Protein AF-A0A3P7L7G4-F1 (afdb_monomer)

Solvent-accessible surface area (backbone atoms only — not comparable to full-atom values): 20232 Å² total; per-residue (Å²): 133,83,87,85,76,85,84,81,86,82,53,90,88,42,72,92,62,65,68,48,73,47,73,49,78,41,83,42,67,32,86,54,57,49,70,59,78,64,46,82,43,65,59,71,43,63,76,77,78,77,82,76,53,70,54,66,47,52,54,71,94,76,30,95,85,52,74,94,66,77,97,59,74,64,47,80,45,62,54,91,56,89,44,76,45,45,56,69,39,72,48,62,41,39,43,34,33,47,82,87,49,76,52,53,43,63,87,85,91,86,89,87,83,90,86,70,94,89,66,85,88,70,95,47,81,86,70,57,72,71,84,55,59,67,50,76,58,90,54,82,50,94,84,44,81,50,50,65,46,29,53,56,46,46,58,56,49,50,61,42,42,77,69,49,37,92,83,46,45,62,34,46,38,33,37,33,37,36,33,32,36,24,24,51,76,58,69,49,69,81,74,51,76,71,43,66,56,99,89,40,81,37,51,71,55,35,58,52,51,53,53,49,43,73,74,74,49,70,78,57,44,71,41,56,52,61,82,55,62,45,29,23,44,32,56,73,43,84,57,50,77,44,60,50,82,51,81,85,58,72,45,76,37,77,51,75,51,74,56,42,76,77,32,40,30,35,45,31,26,36,36,36,27,46,85,95,42,75,51,60,46,26,58,72,56,94,52,49,60,75,35,66,65,51,41,35,81,98,40,47,23,30,30,33,62,56,51,80,79,52,58,75,36,63,49,45,34,41,42,37,35,35,42,53,90,80,57,46,75,51,75,47,79,92

Foldseek 3Di:
DDDDDDDDDADPVDPVRDAQKDKDKDKDFAQAWDKCAKDKDDDKDDPPPPPPDIDGQDPVVVDVPDDDDDVDHIDIAGEQDIDTDHHRDIAIWIWIGGNPDIHIYGDDDDDDDDDDPPDDDDPALVPDDLPAQEDEDPLDDPPDPAQQLSCVVLVSLVVNCVRNDDRHYYPLQKKFKKKFFKQWPPPLVVPAQPAADPNDGPVVVSVVVVVVCVVDPAQWDWAQCQVTWIFTQAWMDTQDMGGSSDHQDKDKDKDKDFANVNGFKMWIWMWTHGPPDIDTQFFPDTHHGGDITRTDPPHIIIMRGDYPVCSPDRMKIWIWMADRVVSDIHIDID

Mean predicted aligned error: 7.85 Å

Nearest PDB structures (foldseek):
  3wst-assembly8_H  TM=9.470E-01  e=1.206E-32  Caenorhabditis elegans
  3wst-assembly1_A  TM=9.494E-01  e=1.867E-32  Caenorhabditis elegans
  3wst-assembly16_J  TM=9.406E-01  e=1.585E-32  Caenorhabditis elegans
  3wst-assembly5_F  TM=9.495E-01  e=3.384E-31  Caenorhabditis elegans
  3wst-assembly14_Q  TM=9.472E-01  e=3.033E-31  Caenorhabditis elegans

InterPro domains:
  IPR025799 Protein arginine N-methyltransferase [PTHR11006] (25-91)
  IPR029063 S-adenosyl-L-methionine-dependent methyltransferase superfamily [SSF53335] (7-105)
  IPR055135 Protein arginine N-methyltransferase domain [PF22528] (24-95)

Radius of gyration: 25.2 Å; Cα contacts (8 Å, |Δi|>4): 590; chains: 1; bounding box: 60×56×68 Å

Secondary structure (DSSP, 8-state):
-----------SS-GGG--SSEEEEEEEE-SS-EEE--EEE--EEESSSSSSSEEE---TTT-TT----SSS--EEE--SS-EEE-TT-EEEEEEEE-SS-EEEE-S---------TT----SSGGGS-TT--EEE-----TT-SSGGGGGHHHHHHHHHHHHH-TT-EEES-EEEEEE--EEESSGGGGTS---EETTEE-HHHHHHHHHHHHHHS-SSEEE-GGGS-EEESS--EEEEEEETTSPP--EEEEEEEE--TT--EEEEEEEEEETTEEEESSBSS---TTSPP-BPTTSPEEEEEPPTTTTT-SEEEEEEEEETTTTEEEEEE-

Organism: Strongylus vulgaris (NCBI:txid40348)

Structure (mmCIF, N/CA/C/O backbone):
data_AF-A0A3P7L7G4-F1
#
_entry.id   AF-A0A3P7L7G4-F1
#
loop_
_atom_site.group_PDB
_atom_site.id
_atom_site.type_symbol
_atom_site.label_atom_id
_atom_site.label_alt_id
_atom_site.label_comp_id
_atom_site.label_asym_id
_atom_site.label_entity_id
_atom_site.label_seq_id
_atom_site.pdbx_PDB_ins_code
_atom_site.Cartn_x
_atom_site.Cartn_y
_atom_site.Cartn_z
_atom_site.occupancy
_atom_site.B_iso_or_equiv
_atom_site.auth_seq_id
_atom_site.auth_comp_id
_atom_site.auth_asym_id
_atom_site.auth_atom_id
_atom_site.pdbx_PDB_model_num
ATOM 1 N N . MET A 1 1 ? 28.877 -2.736 -2.955 1.00 44.28 1 MET A N 1
ATOM 2 C CA . MET A 1 1 ? 29.190 -2.400 -4.354 1.00 44.28 1 MET A CA 1
ATOM 3 C C . MET A 1 1 ? 28.571 -3.508 -5.159 1.00 44.28 1 MET A C 1
ATOM 5 O O . MET A 1 1 ? 29.096 -4.618 -5.153 1.00 44.28 1 MET A O 1
ATOM 9 N N . ASN A 1 2 ? 27.370 -3.229 -5.645 1.00 54.53 2 ASN A N 1
ATOM 10 C CA . ASN A 1 2 ? 26.508 -4.218 -6.265 1.00 54.53 2 ASN A CA 1
ATOM 11 C C . ASN A 1 2 ? 27.101 -4.595 -7.623 1.00 54.53 2 ASN A C 1
ATOM 13 O O . ASN A 1 2 ? 27.830 -3.815 -8.246 1.00 54.53 2 ASN A O 1
ATOM 17 N N . LEU A 1 3 ? 26.891 -5.839 -8.014 1.00 60.06 3 LEU A N 1
ATOM 18 C CA . LEU A 1 3 ? 27.301 -6.330 -9.312 1.00 60.06 3 LEU A CA 1
ATOM 19 C C . LEU A 1 3 ? 26.160 -6.019 -10.287 1.00 60.06 3 LEU A C 1
ATOM 21 O O . LEU A 1 3 ? 25.015 -6.342 -9.995 1.00 60.06 3 LEU A O 1
ATOM 25 N N . LEU A 1 4 ? 26.482 -5.317 -11.369 1.00 71.56 4 LEU A N 1
ATOM 26 C CA . LEU A 1 4 ? 25.565 -4.951 -12.443 1.00 71.56 4 LEU A CA 1
ATOM 27 C C . LEU A 1 4 ? 25.961 -5.806 -13.637 1.00 71.56 4 LEU A C 1
ATOM 29 O O . LEU A 1 4 ? 27.109 -5.716 -14.067 1.00 71.56 4 LEU A O 1
ATOM 33 N N . GLU A 1 5 ? 25.051 -6.642 -14.116 1.00 79.12 5 GLU A N 1
ATOM 34 C CA . GLU A 1 5 ? 25.273 -7.516 -15.266 1.00 79.12 5 GLU A CA 1
ATOM 35 C C . GLU A 1 5 ? 24.034 -7.497 -16.148 1.00 79.12 5 GLU A C 1
ATOM 37 O O . GLU A 1 5 ? 22.910 -7.458 -15.649 1.00 79.12 5 GLU A O 1
ATOM 42 N N . ILE A 1 6 ? 24.250 -7.558 -17.459 1.00 81.56 6 ILE A N 1
ATOM 43 C CA . ILE A 1 6 ? 23.163 -7.686 -18.427 1.00 81.56 6 ILE A CA 1
ATOM 44 C C . ILE A 1 6 ? 22.757 -9.157 -18.480 1.00 81.56 6 ILE A C 1
ATOM 46 O O . ILE A 1 6 ? 23.565 -10.026 -18.820 1.00 81.56 6 ILE A O 1
ATOM 50 N N . LEU A 1 7 ? 21.498 -9.427 -18.140 1.00 81.62 7 LEU A N 1
ATOM 51 C CA . LEU A 1 7 ? 20.942 -10.775 -18.146 1.00 81.62 7 LEU A CA 1
ATOM 52 C C . LEU A 1 7 ? 20.461 -11.125 -19.559 1.00 81.62 7 LEU A C 1
ATOM 54 O O . LEU A 1 7 ? 21.139 -11.891 -20.243 1.00 81.62 7 LEU A O 1
ATOM 58 N N . SER A 1 8 ? 19.390 -10.495 -20.039 1.00 83.06 8 SER A N 1
ATOM 59 C CA . SER A 1 8 ? 18.843 -10.676 -21.395 1.00 83.06 8 SER A CA 1
ATOM 60 C C . SER A 1 8 ? 19.049 -9.433 -22.260 1.00 83.06 8 SER A C 1
ATOM 62 O O . SER A 1 8 ? 19.289 -8.342 -21.744 1.00 83.06 8 SER A O 1
ATOM 64 N N . ARG A 1 9 ? 18.921 -9.597 -23.580 1.00 89.38 9 ARG A N 1
ATOM 65 C CA . ARG A 1 9 ? 18.729 -8.502 -24.538 1.00 89.38 9 ARG A CA 1
ATOM 66 C C . ARG A 1 9 ? 17.603 -8.893 -25.482 1.00 89.38 9 ARG A C 1
ATOM 68 O O . ARG A 1 9 ? 17.603 -10.024 -25.952 1.00 89.38 9 ARG A O 1
ATOM 75 N N . PHE A 1 10 ? 16.706 -7.959 -25.761 1.00 91.31 10 PHE A N 1
ATOM 76 C CA . PHE A 1 10 ? 15.610 -8.140 -26.705 1.00 91.31 10 PHE A CA 1
ATOM 77 C C . PHE A 1 10 ? 15.781 -7.140 -27.844 1.00 91.31 10 PHE A C 1
ATOM 79 O O . PHE A 1 10 ? 16.074 -5.971 -27.588 1.00 91.31 10 PHE A O 1
ATOM 86 N N . ASP A 1 11 ? 15.632 -7.607 -29.080 1.00 92.38 11 ASP A N 1
ATOM 87 C CA . ASP A 1 11 ? 15.596 -6.759 -30.269 1.00 92.38 11 ASP A CA 1
ATOM 88 C C . ASP A 1 11 ? 14.157 -6.729 -30.801 1.00 92.38 11 ASP A C 1
ATOM 90 O O . ASP A 1 11 ? 13.626 -7.712 -31.312 1.00 92.38 11 ASP A O 1
ATOM 94 N N . PHE A 1 12 ? 13.494 -5.587 -30.636 1.00 93.56 12 PHE A N 1
ATOM 95 C CA . PHE A 1 12 ? 12.109 -5.417 -31.068 1.00 93.56 12 PHE A CA 1
ATOM 96 C C . PHE A 1 12 ? 11.982 -5.058 -32.558 1.00 93.56 12 PHE A C 1
ATOM 98 O O . PHE A 1 12 ? 10.865 -5.029 -33.073 1.00 93.56 12 PHE A O 1
ATOM 105 N N . GLU A 1 13 ? 13.089 -4.795 -33.263 1.00 93.06 13 GLU A N 1
ATOM 106 C CA . GLU A 1 13 ? 13.084 -4.483 -34.699 1.00 93.06 13 GLU A CA 1
ATOM 107 C C . GLU A 1 13 ? 13.093 -5.750 -35.567 1.00 93.06 13 GLU A C 1
ATOM 109 O O . GLU A 1 13 ? 12.633 -5.730 -36.713 1.00 93.06 13 GLU A O 1
ATOM 114 N N . THR A 1 14 ? 13.564 -6.871 -35.012 1.00 91.75 14 THR A N 1
ATOM 115 C CA . THR A 1 14 ? 13.693 -8.144 -35.726 1.00 91.75 14 THR A CA 1
ATOM 116 C C . THR A 1 14 ? 12.750 -9.195 -35.144 1.00 91.75 14 THR A C 1
ATOM 118 O O . THR A 1 14 ? 13.044 -9.792 -34.112 1.00 91.75 14 THR A O 1
ATOM 121 N N . ALA A 1 15 ? 11.646 -9.494 -35.836 1.00 89.06 15 ALA A N 1
ATOM 122 C CA . ALA A 1 15 ? 10.650 -10.469 -35.367 1.00 89.06 15 ALA A CA 1
ATOM 123 C C . ALA A 1 15 ? 11.249 -11.852 -35.039 1.00 89.06 15 ALA A C 1
ATOM 125 O O . ALA A 1 15 ? 10.903 -12.440 -34.020 1.00 89.06 15 ALA A O 1
ATOM 126 N N . ASP A 1 16 ? 12.199 -12.333 -35.849 1.00 91.12 16 ASP A N 1
ATOM 127 C CA . ASP A 1 16 ? 12.870 -13.628 -35.642 1.00 91.12 16 ASP A CA 1
ATOM 128 C C . ASP A 1 16 ? 13.765 -13.663 -34.388 1.00 91.12 16 ASP A C 1
ATOM 130 O O . ASP A 1 16 ? 14.183 -14.736 -33.958 1.00 91.12 16 ASP A O 1
ATOM 134 N N . SER A 1 17 ? 14.082 -12.503 -33.805 1.00 88.12 17 SER A N 1
ATOM 135 C CA . SER A 1 17 ? 14.861 -12.413 -32.568 1.00 88.12 17 SER A CA 1
ATOM 136 C C . SER A 1 17 ? 13.999 -12.507 -31.303 1.00 88.12 17 SER A C 1
ATOM 138 O O . SER A 1 17 ? 14.535 -12.677 -30.209 1.00 88.12 17 SER A O 1
ATOM 140 N N . ILE A 1 18 ? 12.669 -12.432 -31.441 1.00 91.25 18 ILE A N 1
ATOM 141 C CA . ILE A 1 18 ? 11.727 -12.530 -30.326 1.00 91.25 18 ILE A CA 1
ATOM 142 C C . ILE A 1 18 ? 11.439 -14.009 -30.066 1.00 91.25 18 ILE A C 1
ATOM 144 O O . ILE A 1 18 ? 10.568 -14.623 -30.681 1.00 91.25 18 ILE A O 1
ATOM 148 N N . ILE A 1 19 ? 12.202 -14.583 -29.142 1.00 88.62 19 ILE A N 1
ATOM 149 C CA . ILE A 1 19 ? 12.039 -15.959 -28.678 1.00 88.62 19 ILE A CA 1
ATOM 150 C C . ILE A 1 19 ? 11.276 -15.913 -27.356 1.00 88.62 19 ILE A C 1
ATOM 152 O O . ILE A 1 19 ? 11.689 -15.214 -26.437 1.00 88.62 19 ILE A O 1
ATOM 156 N N . TYR A 1 20 ? 10.161 -16.637 -27.254 1.00 85.00 20 TYR A N 1
ATOM 157 C CA . TYR A 1 20 ? 9.354 -16.641 -26.030 1.00 85.00 20 TYR A CA 1
ATOM 158 C C . TYR A 1 20 ? 9.998 -17.469 -24.921 1.00 85.00 20 TYR A C 1
ATOM 160 O O . TYR A 1 20 ? 10.130 -16.991 -23.801 1.00 85.00 20 TYR A O 1
ATOM 168 N N . ASP A 1 21 ? 10.456 -18.676 -25.247 1.00 85.06 21 ASP A N 1
ATOM 169 C CA . ASP A 1 21 ? 11.088 -19.586 -24.297 1.00 85.06 21 ASP A CA 1
ATOM 170 C C . ASP A 1 21 ? 12.602 -19.599 -24.500 1.00 85.06 21 ASP A C 1
ATOM 172 O O . ASP A 1 21 ? 13.117 -20.221 -25.435 1.00 85.06 21 ASP A O 1
ATOM 176 N N . GLU A 1 22 ? 13.331 -18.940 -23.602 1.00 84.88 22 GLU A N 1
ATOM 177 C CA . GLU A 1 22 ? 14.788 -18.897 -23.656 1.00 84.88 22 GLU A CA 1
ATOM 178 C C . GLU A 1 22 ? 15.413 -19.267 -22.308 1.00 84.88 22 GLU A C 1
ATOM 180 O O . GLU A 1 22 ? 14.897 -19.010 -21.218 1.00 84.88 22 GLU A O 1
ATOM 185 N N . SER A 1 23 ? 16.570 -19.916 -22.373 1.00 82.19 23 SER A N 1
ATOM 186 C CA . SER A 1 23 ? 17.407 -20.196 -21.214 1.00 82.19 23 SER A CA 1
ATOM 187 C C . SER A 1 23 ? 18.856 -20.030 -21.609 1.00 82.19 23 SER A C 1
ATOM 189 O O . SER A 1 23 ? 19.326 -20.663 -22.554 1.00 82.19 23 SER A O 1
ATOM 191 N N . PHE A 1 24 ? 19.586 -19.228 -20.849 1.00 85.81 24 PHE A N 1
ATOM 192 C CA . PHE A 1 24 ? 20.993 -18.986 -21.111 1.00 85.81 24 PHE A CA 1
ATOM 193 C C . PHE A 1 24 ? 21.782 -18.857 -19.812 1.00 85.81 24 PHE A C 1
ATOM 195 O O . PHE A 1 24 ? 21.296 -18.418 -18.766 1.00 85.81 24 PHE A O 1
ATOM 202 N N . ASP A 1 25 ? 23.052 -19.221 -19.910 1.00 85.69 25 ASP A N 1
ATOM 203 C CA . ASP A 1 25 ? 23.980 -19.182 -18.796 1.00 85.69 25 ASP A CA 1
ATOM 204 C C . ASP A 1 25 ? 24.739 -17.852 -18.791 1.00 85.69 25 ASP A C 1
ATOM 206 O O . ASP A 1 25 ? 25.252 -17.378 -19.814 1.00 85.69 25 ASP A O 1
ATOM 210 N N . ARG A 1 26 ? 24.834 -17.233 -17.613 1.00 89.06 26 ARG A N 1
ATOM 211 C CA . ARG A 1 26 ? 25.654 -16.043 -17.375 1.00 89.06 26 ARG A CA 1
ATOM 212 C C . ARG A 1 26 ? 26.739 -16.365 -16.362 1.00 89.06 26 ARG A C 1
ATOM 214 O O . ARG A 1 26 ? 26.466 -16.683 -15.209 1.00 89.06 26 ARG A O 1
ATOM 221 N N . SER A 1 27 ? 27.993 -16.275 -16.802 1.00 89.56 27 SER A N 1
ATOM 222 C CA . SER A 1 27 ? 29.155 -16.424 -15.926 1.00 89.56 27 SER A CA 1
ATOM 223 C C . SER A 1 27 ? 29.401 -15.120 -15.172 1.00 89.56 27 SER A C 1
ATOM 225 O O . SER A 1 27 ? 29.935 -14.165 -15.732 1.00 89.56 27 SER A O 1
ATOM 227 N N . ILE A 1 28 ? 29.099 -15.114 -13.881 1.00 89.88 28 ILE A N 1
ATOM 228 C CA . ILE A 1 28 ? 29.231 -13.952 -13.006 1.00 89.88 28 ILE A CA 1
ATOM 229 C C . ILE A 1 28 ? 30.499 -14.071 -12.159 1.00 89.88 28 ILE A C 1
ATOM 231 O O . ILE A 1 28 ? 30.772 -15.132 -11.607 1.00 89.88 28 ILE A O 1
ATOM 235 N N . THR A 1 29 ? 31.260 -12.977 -12.016 1.00 91.50 29 THR A N 1
ATOM 236 C CA . THR A 1 29 ? 32.435 -12.913 -11.122 1.00 91.50 29 THR A CA 1
ATOM 237 C C . THR A 1 29 ? 32.114 -12.125 -9.855 1.00 91.50 29 THR A C 1
ATOM 239 O O . THR A 1 29 ? 31.928 -10.911 -9.892 1.00 91.50 29 THR A O 1
ATOM 242 N N . CYS A 1 30 ? 32.093 -12.790 -8.705 1.00 90.62 30 CYS A N 1
ATOM 243 C CA . CYS A 1 30 ? 31.708 -12.185 -7.434 1.00 90.62 30 CYS A CA 1
ATOM 244 C C . CYS A 1 30 ? 32.689 -11.095 -6.982 1.00 90.62 30 CYS A C 1
ATOM 246 O O . CYS A 1 30 ? 33.878 -11.337 -6.797 1.00 90.62 30 CYS A O 1
ATOM 248 N N . LYS A 1 31 ? 32.193 -9.882 -6.712 1.00 90.81 31 LYS A N 1
ATOM 249 C CA . LYS A 1 31 ? 33.029 -8.765 -6.219 1.00 90.81 31 LYS A CA 1
ATOM 250 C C . LYS A 1 31 ? 33.331 -8.841 -4.719 1.00 90.81 31 LYS A C 1
ATOM 252 O O . LYS A 1 31 ? 34.264 -8.189 -4.244 1.00 90.81 31 LYS A O 1
ATOM 257 N N . LYS A 1 32 ? 32.539 -9.603 -3.960 1.00 91.56 32 LYS A N 1
ATOM 258 C CA . LYS A 1 32 ? 32.653 -9.773 -2.506 1.00 91.56 32 LYS A CA 1
ATOM 259 C C . LYS A 1 32 ? 32.215 -11.181 -2.107 1.00 91.56 32 LYS A C 1
ATOM 261 O O . LYS A 1 3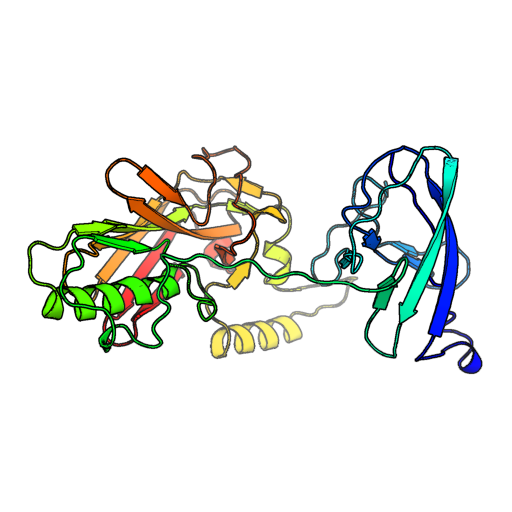2 ? 31.304 -11.716 -2.731 1.00 91.56 32 LYS A O 1
ATOM 266 N N . SER A 1 33 ? 32.846 -11.734 -1.070 1.00 94.06 33 SER A N 1
ATOM 267 C CA . SER A 1 33 ? 32.363 -12.958 -0.430 1.00 94.06 33 SER A CA 1
ATOM 268 C C . SER A 1 33 ? 31.079 -12.671 0.344 1.00 94.06 33 SER A C 1
ATOM 270 O O . SER A 1 33 ? 30.954 -11.599 0.941 1.00 94.06 33 SER A O 1
ATOM 272 N N . GLY A 1 34 ? 30.154 -13.621 0.370 1.00 92.62 34 GLY A N 1
ATOM 273 C CA . GLY A 1 34 ? 28.910 -13.501 1.115 1.00 92.62 34 GLY A CA 1
ATOM 274 C C . GLY A 1 34 ? 27.850 -14.487 0.649 1.00 92.62 34 GLY A C 1
ATOM 275 O O . GLY A 1 34 ? 28.127 -15.415 -0.109 1.00 92.62 34 GLY A O 1
ATOM 276 N N . LYS A 1 35 ? 26.625 -14.259 1.109 1.00 90.81 35 LYS A N 1
ATOM 277 C CA . LYS A 1 35 ? 25.446 -15.005 0.686 1.00 90.81 35 LYS A CA 1
ATOM 278 C C . LYS A 1 35 ? 24.714 -14.227 -0.403 1.00 90.81 35 LYS A C 1
ATOM 280 O O . LYS A 1 35 ? 24.564 -13.011 -0.306 1.00 90.81 35 LYS A O 1
ATOM 285 N N . LEU A 1 36 ? 24.268 -14.928 -1.437 1.00 88.69 36 LEU A N 1
ATOM 286 C CA . LEU A 1 36 ? 23.376 -14.374 -2.446 1.00 88.69 36 LEU A CA 1
ATOM 287 C C . LEU A 1 36 ? 21.945 -14.488 -1.911 1.00 88.69 36 LEU A C 1
ATOM 289 O O . LEU A 1 36 ? 21.338 -15.556 -1.958 1.00 88.69 36 LEU A O 1
ATOM 293 N N . ASP A 1 37 ? 21.453 -13.399 -1.321 1.00 89.94 37 ASP A N 1
ATOM 294 C CA . ASP A 1 37 ? 20.120 -13.355 -0.707 1.00 89.94 37 ASP A CA 1
ATOM 295 C C . ASP A 1 37 ? 19.010 -13.064 -1.721 1.00 89.94 37 ASP A C 1
ATOM 297 O O . ASP A 1 37 ? 17.916 -13.607 -1.593 1.00 89.94 37 ASP A O 1
ATOM 301 N N . ALA A 1 38 ? 19.289 -12.233 -2.727 1.00 92.25 38 ALA A N 1
ATOM 302 C CA . ALA A 1 38 ? 18.336 -11.852 -3.761 1.00 92.25 38 ALA A CA 1
ATOM 303 C C . ALA A 1 38 ? 19.044 -11.386 -5.042 1.00 92.25 38 ALA A C 1
ATOM 305 O O . ALA A 1 38 ? 20.215 -10.996 -5.015 1.00 92.25 38 ALA A O 1
ATOM 306 N N . ILE A 1 39 ? 18.304 -11.389 -6.150 1.00 91.00 39 ILE A N 1
ATOM 307 C CA . ILE A 1 39 ? 18.680 -10.807 -7.440 1.00 91.00 39 ILE A CA 1
ATOM 308 C C . ILE A 1 39 ? 17.779 -9.594 -7.665 1.00 91.00 39 ILE A C 1
ATOM 310 O O . ILE A 1 39 ? 16.562 -9.732 -7.760 1.00 91.00 39 ILE A O 1
ATOM 314 N N . LEU A 1 40 ? 18.380 -8.407 -7.731 1.00 94.50 40 LEU A N 1
ATOM 315 C CA . LEU A 1 40 ? 17.677 -7.184 -8.115 1.00 94.50 40 LEU A CA 1
ATOM 316 C C . LEU A 1 40 ? 17.659 -7.097 -9.641 1.00 94.50 40 LEU A C 1
ATOM 318 O O . LEU A 1 40 ? 18.709 -7.244 -10.265 1.00 94.50 40 LEU A O 1
ATOM 322 N N . MET A 1 41 ? 16.487 -6.860 -10.221 1.00 94.00 41 MET A N 1
ATOM 323 C CA . MET A 1 41 ? 16.273 -6.826 -11.665 1.00 94.00 41 MET A CA 1
ATOM 324 C C . MET A 1 41 ? 15.534 -5.550 -12.064 1.00 94.00 41 MET A C 1
ATOM 326 O O . MET A 1 41 ? 14.631 -5.090 -11.366 1.00 94.00 41 MET A O 1
ATOM 330 N N . TRP A 1 42 ? 15.941 -4.977 -13.188 1.00 96.06 42 TRP A N 1
ATOM 331 C CA . TRP A 1 42 ? 15.236 -3.924 -13.908 1.00 96.06 42 TRP A CA 1
ATOM 332 C C . TRP A 1 42 ? 15.639 -3.995 -15.384 1.00 96.06 42 TRP A C 1
ATOM 334 O O . TRP A 1 42 ? 16.515 -4.782 -15.752 1.00 96.06 42 TRP A O 1
ATOM 344 N N . TRP A 1 43 ? 15.014 -3.169 -16.215 1.00 95.62 43 TRP A N 1
ATOM 345 C CA . TRP A 1 43 ? 15.288 -3.074 -17.645 1.00 95.62 43 TRP A CA 1
ATOM 346 C C . TRP A 1 43 ? 15.574 -1.628 -18.053 1.00 95.62 43 TRP A C 1
ATOM 348 O O . TRP A 1 43 ? 15.187 -0.680 -17.367 1.00 95.62 43 TRP A O 1
ATOM 358 N N . ASP A 1 44 ? 16.244 -1.475 -19.185 1.00 94.88 44 ASP A N 1
ATOM 359 C CA . ASP A 1 44 ? 16.325 -0.236 -19.940 1.00 94.88 44 ASP A CA 1
ATOM 360 C C . ASP A 1 44 ? 15.817 -0.480 -21.372 1.00 94.88 44 ASP A C 1
ATOM 362 O O . ASP A 1 44 ? 15.772 -1.612 -21.855 1.00 94.88 44 ASP A O 1
ATOM 366 N N . LEU A 1 45 ? 15.324 0.576 -22.015 1.00 95.31 45 LEU A N 1
ATOM 367 C CA . LEU A 1 45 ? 14.764 0.543 -23.362 1.00 95.31 45 LEU A CA 1
ATOM 368 C C . LEU A 1 45 ? 15.359 1.682 -24.181 1.00 95.31 45 LEU A C 1
ATOM 370 O O . LEU A 1 45 ? 15.133 2.852 -23.861 1.00 95.31 45 LEU A O 1
ATOM 374 N N . ASP A 1 46 ? 16.087 1.327 -25.238 1.00 95.44 46 ASP A N 1
ATOM 375 C CA . ASP A 1 46 ? 16.520 2.263 -26.272 1.00 95.44 46 ASP A CA 1
ATOM 376 C C . ASP A 1 46 ? 15.326 2.584 -27.169 1.00 95.44 46 ASP A C 1
ATOM 378 O O . ASP A 1 46 ? 14.769 1.704 -27.824 1.00 95.44 46 ASP A O 1
ATOM 382 N N . MET A 1 47 ? 14.901 3.842 -27.159 1.00 95.62 47 MET A N 1
ATOM 383 C CA . MET A 1 47 ? 13.658 4.261 -27.800 1.00 95.62 47 MET A CA 1
ATOM 384 C C . MET A 1 47 ? 13.760 4.314 -29.326 1.00 95.62 47 MET A C 1
ATOM 386 O O . MET A 1 47 ? 12.729 4.268 -29.994 1.00 95.62 47 MET A O 1
ATOM 390 N N . ASP A 1 48 ? 14.970 4.468 -29.873 1.00 94.75 48 ASP A N 1
ATOM 391 C CA . ASP A 1 48 ? 15.191 4.657 -31.312 1.00 94.75 48 ASP A CA 1
ATOM 392 C C . ASP A 1 48 ? 16.374 3.857 -31.885 1.00 94.75 48 ASP A C 1
ATOM 394 O O . ASP A 1 48 ? 16.744 4.055 -33.043 1.00 94.75 48 ASP A O 1
ATOM 398 N N . GLY A 1 49 ? 16.991 2.984 -31.082 1.00 91.81 49 GLY A N 1
ATOM 399 C CA . GLY A 1 49 ? 18.120 2.145 -31.492 1.00 91.81 49 GLY A CA 1
ATOM 400 C C . GLY A 1 49 ? 19.430 2.913 -31.710 1.00 91.81 49 GLY A C 1
ATOM 401 O O . GLY A 1 49 ? 20.416 2.343 -32.187 1.00 91.81 49 GLY A O 1
ATOM 402 N N . THR A 1 50 ? 19.480 4.213 -31.393 1.00 94.31 50 THR A N 1
ATOM 403 C CA . THR A 1 50 ? 20.685 5.038 -31.586 1.00 94.31 50 THR A CA 1
ATOM 404 C C . THR A 1 50 ? 21.609 5.050 -30.371 1.00 94.31 50 THR A C 1
ATOM 406 O O . THR A 1 50 ? 22.693 5.645 -30.423 1.00 94.31 50 THR A O 1
ATOM 409 N N . GLY A 1 51 ? 21.189 4.437 -29.264 1.00 91.44 51 GLY A N 1
ATOM 410 C CA . GLY A 1 51 ? 21.885 4.439 -27.987 1.00 91.44 51 GLY A CA 1
ATOM 411 C C . GLY A 1 51 ? 21.836 5.780 -27.258 1.00 91.44 51 GLY A C 1
ATOM 412 O O . GLY A 1 51 ? 22.617 5.981 -26.324 1.00 91.44 51 GLY A O 1
ATOM 413 N N . LYS A 1 52 ? 20.965 6.715 -27.663 1.00 92.69 52 LYS A N 1
ATOM 414 C CA . LYS A 1 52 ? 20.914 8.080 -27.104 1.00 92.69 52 LYS A CA 1
ATOM 415 C C . LYS A 1 52 ? 19.721 8.340 -26.199 1.00 92.69 52 LYS A C 1
ATOM 417 O O . LYS A 1 52 ? 19.872 9.083 -25.229 1.00 92.69 52 LYS A O 1
ATOM 422 N N . PHE A 1 53 ? 18.558 7.777 -26.510 1.00 93.38 53 PHE A N 1
ATOM 423 C CA . PHE A 1 53 ? 17.313 8.075 -25.810 1.00 93.38 53 PHE A CA 1
ATOM 424 C C . PHE A 1 53 ? 16.814 6.825 -25.107 1.00 93.38 53 PHE A C 1
ATOM 426 O O . PHE A 1 53 ? 16.355 5.888 -25.748 1.00 93.38 53 PHE A O 1
ATOM 433 N N . TRP A 1 54 ? 16.901 6.832 -23.781 1.00 94.19 54 TRP A N 1
ATOM 434 C CA . TRP A 1 54 ? 16.613 5.660 -22.970 1.00 94.19 54 TRP A CA 1
ATOM 435 C C . TRP A 1 54 ? 15.476 5.926 -21.997 1.00 94.19 54 TRP A C 1
ATOM 437 O O . TRP A 1 54 ? 15.425 6.976 -21.350 1.00 94.19 54 TRP A O 1
ATOM 447 N N . ILE A 1 55 ? 14.608 4.935 -21.833 1.00 95.12 55 ILE A N 1
ATOM 448 C CA . ILE A 1 55 ? 13.890 4.747 -20.575 1.00 95.12 55 ILE A CA 1
ATOM 449 C C . ILE A 1 55 ? 14.721 3.774 -19.750 1.00 95.12 55 ILE A C 1
ATOM 451 O O . ILE A 1 55 ? 14.971 2.664 -20.194 1.00 95.12 55 ILE A O 1
ATOM 455 N N . ASP A 1 56 ? 15.143 4.180 -18.558 1.00 95.31 56 ASP A N 1
ATOM 456 C CA . ASP A 1 56 ? 15.948 3.343 -17.670 1.00 95.31 56 ASP A CA 1
ATOM 457 C C . ASP A 1 56 ? 15.228 3.177 -16.328 1.00 95.31 56 ASP A C 1
ATOM 459 O O . ASP A 1 56 ? 14.935 4.159 -15.638 1.00 95.31 56 ASP A O 1
ATOM 463 N N . MET A 1 57 ? 14.928 1.924 -15.975 1.00 96.25 57 MET A N 1
ATOM 464 C CA . MET A 1 57 ? 14.264 1.553 -14.727 1.00 96.25 57 MET A CA 1
ATOM 465 C C . MET A 1 57 ? 15.242 1.268 -13.587 1.00 96.25 57 MET A C 1
ATOM 467 O O . MET A 1 57 ? 14.832 0.744 -12.550 1.00 96.25 57 MET A O 1
ATOM 471 N N . ALA A 1 58 ? 16.522 1.599 -13.733 1.00 94.62 58 ALA A N 1
ATOM 472 C CA . ALA A 1 58 ? 17.500 1.486 -12.667 1.00 94.62 58 ALA A CA 1
ATOM 473 C C . ALA A 1 58 ? 17.058 2.258 -11.410 1.00 94.62 58 ALA A C 1
ATOM 475 O O . ALA A 1 58 ? 16.522 3.370 -11.493 1.00 94.62 58 ALA A O 1
ATOM 476 N N . PRO A 1 59 ? 17.304 1.703 -10.210 1.00 94.19 59 PRO A N 1
ATOM 477 C CA . PRO A 1 59 ? 16.965 2.386 -8.971 1.00 94.19 59 PRO A CA 1
ATOM 478 C C . PRO A 1 59 ? 17.780 3.677 -8.817 1.00 94.19 59 PRO A C 1
ATOM 480 O O . PRO A 1 59 ? 18.893 3.797 -9.329 1.00 94.19 59 PRO A O 1
ATOM 483 N N . LYS A 1 60 ? 17.269 4.624 -8.021 1.00 93.00 60 LYS A N 1
ATOM 484 C CA . LYS A 1 60 ? 17.860 5.962 -7.814 1.00 93.00 60 LYS A CA 1
ATOM 485 C C . LYS A 1 60 ? 19.362 5.970 -7.480 1.00 93.00 60 LYS A C 1
ATOM 487 O O . LYS A 1 60 ? 20.062 6.911 -7.824 1.00 93.00 60 LYS A O 1
ATOM 492 N N . TRP A 1 61 ? 19.876 4.944 -6.799 1.00 92.50 61 TRP A N 1
ATOM 493 C CA . TRP A 1 61 ? 21.302 4.840 -6.449 1.00 92.50 61 TRP A CA 1
ATOM 494 C C . TRP A 1 61 ? 22.197 4.333 -7.594 1.00 92.50 61 TRP A C 1
ATOM 496 O O . TRP A 1 61 ? 23.420 4.408 -7.481 1.00 92.50 61 TRP A O 1
ATOM 506 N N . ALA A 1 62 ? 21.610 3.785 -8.660 1.00 91.12 62 ALA A N 1
ATOM 507 C CA . ALA A 1 62 ? 22.303 3.240 -9.825 1.00 91.12 62 ALA A CA 1
ATOM 508 C C . ALA A 1 62 ? 22.230 4.160 -11.056 1.00 91.12 62 ALA A C 1
ATOM 510 O O . ALA A 1 62 ? 23.052 4.001 -11.955 1.00 91.12 62 ALA A O 1
ATOM 511 N N . ASN A 1 63 ? 21.300 5.123 -11.089 1.00 90.12 63 ASN A N 1
ATOM 512 C CA . ASN A 1 63 ? 21.113 6.038 -12.214 1.00 90.12 63 ASN A CA 1
ATOM 513 C C . ASN A 1 63 ? 20.939 7.498 -11.755 1.00 90.12 63 ASN A C 1
ATOM 515 O O . ASN A 1 63 ? 20.038 7.831 -10.988 1.00 90.12 63 ASN A O 1
ATOM 519 N N . ASN A 1 64 ? 21.797 8.384 -12.272 1.00 85.69 64 ASN A N 1
ATOM 520 C CA . ASN A 1 64 ? 21.777 9.821 -11.977 1.00 85.69 64 ASN A CA 1
ATOM 521 C C . ASN A 1 64 ? 20.629 10.577 -12.675 1.00 85.69 64 ASN A C 1
ATOM 523 O O . ASN A 1 64 ? 20.271 11.663 -12.231 1.00 85.69 64 ASN A O 1
ATOM 527 N N . ALA A 1 65 ? 20.061 10.020 -13.747 1.00 89.12 65 ALA A N 1
ATOM 528 C CA . ALA A 1 65 ? 18.908 10.541 -14.484 1.00 89.12 65 ALA A CA 1
ATOM 529 C C . ALA A 1 65 ? 17.595 9.844 -14.067 1.00 89.12 65 ALA A C 1
ATOM 531 O O . ALA A 1 65 ? 16.685 9.666 -14.870 1.00 89.12 65 ALA A O 1
ATOM 532 N N . TYR A 1 66 ? 17.511 9.399 -12.811 1.00 91.56 66 TYR A N 1
ATOM 533 C CA . TYR A 1 66 ? 16.349 8.694 -12.278 1.00 91.56 66 TYR A CA 1
ATOM 534 C C . TYR A 1 66 ? 15.074 9.552 -12.308 1.00 91.56 66 TYR A C 1
ATOM 536 O O . TYR A 1 66 ? 15.070 10.707 -11.875 1.00 91.56 66 TYR A O 1
ATOM 544 N N . HIS A 1 67 ? 13.966 8.928 -12.711 1.00 92.19 67 HIS A N 1
ATOM 545 C CA . HIS A 1 67 ? 12.626 9.504 -12.658 1.00 92.19 67 HIS A CA 1
ATOM 546 C C . HIS A 1 67 ? 11.667 8.543 -11.955 1.00 92.19 67 HIS A C 1
ATOM 548 O O . HIS A 1 67 ? 11.506 7.401 -12.388 1.00 92.19 67 HIS A O 1
ATOM 554 N N . TRP A 1 68 ? 11.002 9.018 -10.900 1.00 94.69 68 TRP A N 1
ATOM 555 C CA . TRP A 1 68 ? 10.008 8.225 -10.181 1.00 94.69 68 TRP A CA 1
ATOM 556 C C . TRP A 1 68 ? 8.799 7.901 -11.066 1.00 94.69 68 TRP A C 1
ATOM 558 O O . TRP A 1 68 ? 8.341 8.742 -11.841 1.00 94.69 68 TRP A O 1
ATOM 568 N N . ARG A 1 69 ? 8.286 6.677 -10.928 1.00 93.56 69 ARG A N 1
ATOM 569 C CA . ARG A 1 69 ? 7.041 6.172 -11.519 1.00 93.56 69 ARG A CA 1
ATOM 570 C C . ARG A 1 69 ? 6.616 4.903 -10.772 1.00 93.56 69 ARG A C 1
ATOM 572 O O . ARG A 1 69 ? 7.466 4.256 -10.170 1.00 93.56 69 ARG A O 1
ATOM 579 N N . ASP A 1 70 ? 5.328 4.572 -10.831 1.00 93.69 70 ASP A N 1
ATOM 580 C CA . ASP A 1 70 ? 4.741 3.433 -10.099 1.00 93.69 70 ASP A CA 1
ATOM 581 C C . ASP A 1 70 ? 4.250 2.309 -11.028 1.00 93.69 70 ASP A C 1
ATOM 583 O O . ASP A 1 70 ? 4.370 1.132 -10.712 1.00 93.69 70 ASP A O 1
ATOM 587 N N . HIS A 1 71 ? 3.785 2.648 -12.238 1.00 94.44 71 HIS A N 1
ATOM 588 C CA . HIS A 1 71 ? 3.342 1.649 -13.225 1.00 94.44 71 HIS A CA 1
ATOM 589 C C . HIS A 1 71 ? 4.481 0.741 -13.724 1.00 94.44 71 HIS A C 1
ATOM 591 O O . HIS A 1 71 ? 4.224 -0.343 -14.244 1.00 94.44 71 HIS A O 1
ATOM 597 N N . TRP A 1 72 ? 5.734 1.177 -13.559 1.00 95.69 72 TRP A N 1
ATOM 598 C CA . TRP A 1 72 ? 6.926 0.354 -13.721 1.00 95.69 72 TRP A CA 1
ATOM 599 C C . TRP A 1 72 ? 7.813 0.505 -12.493 1.00 95.69 72 TRP A C 1
ATOM 601 O O . TRP A 1 72 ? 8.113 1.620 -12.069 1.00 95.69 72 TRP A O 1
ATOM 611 N N . MET A 1 73 ? 8.282 -0.620 -11.966 1.00 95.12 73 MET A N 1
ATOM 612 C CA . MET A 1 73 ? 9.168 -0.687 -10.807 1.00 95.12 73 MET A CA 1
ATOM 613 C C . MET A 1 73 ? 10.273 -1.715 -11.052 1.00 95.12 73 MET A C 1
ATOM 615 O O . MET A 1 73 ? 10.278 -2.427 -12.058 1.00 95.12 73 MET A O 1
ATOM 619 N N . GLN A 1 74 ? 11.226 -1.781 -10.127 1.00 95.94 74 GLN A N 1
ATOM 620 C CA . GLN A 1 74 ? 12.230 -2.839 -10.104 1.00 95.94 74 GLN A CA 1
ATOM 621 C C . GLN A 1 74 ? 11.618 -4.129 -9.542 1.00 95.94 74 GLN A C 1
ATOM 623 O O . GLN A 1 74 ? 10.623 -4.099 -8.820 1.00 95.94 74 GLN A O 1
ATOM 628 N N . ALA A 1 75 ? 12.244 -5.263 -9.837 1.00 94.44 75 ALA A N 1
ATOM 629 C CA . ALA A 1 75 ? 11.834 -6.570 -9.347 1.00 94.44 75 ALA A CA 1
ATOM 630 C C . ALA A 1 75 ? 12.918 -7.199 -8.466 1.00 94.44 75 ALA A C 1
ATOM 632 O O . ALA A 1 75 ? 14.117 -6.943 -8.620 1.00 94.44 75 ALA A O 1
ATOM 633 N N . VAL A 1 76 ? 12.485 -8.063 -7.550 1.00 94.56 76 VAL A N 1
ATOM 634 C CA . VAL A 1 76 ? 13.366 -8.870 -6.705 1.00 94.56 76 VAL A CA 1
ATOM 635 C C . VAL A 1 76 ? 13.059 -10.337 -6.957 1.00 94.56 76 VAL A C 1
ATOM 637 O O . VAL A 1 76 ? 11.931 -10.781 -6.760 1.00 94.56 76 VAL A O 1
ATOM 640 N N . TYR A 1 77 ? 14.075 -11.092 -7.363 1.00 91.88 77 TYR A N 1
ATOM 641 C CA . TYR A 1 77 ? 13.999 -12.539 -7.519 1.00 91.88 77 TYR A CA 1
ATOM 642 C C . TYR A 1 77 ? 14.815 -13.236 -6.442 1.00 91.88 77 TYR A C 1
ATOM 644 O O . TYR A 1 77 ? 15.831 -12.725 -5.963 1.00 91.88 77 TYR A O 1
ATOM 652 N N . TYR A 1 78 ? 14.391 -14.445 -6.099 1.00 88.06 78 TYR A N 1
ATOM 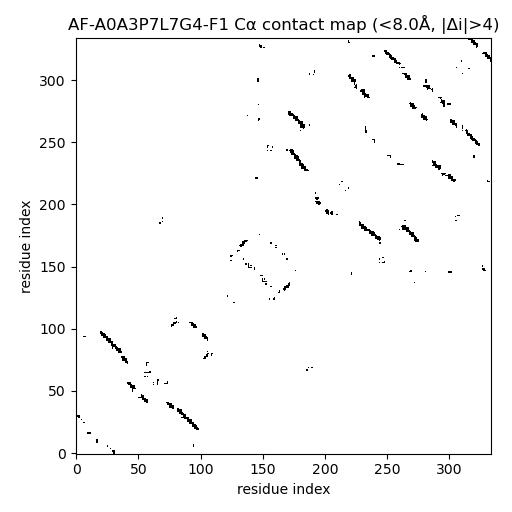653 C CA . TYR A 1 78 ? 15.085 -15.306 -5.157 1.00 88.06 78 TYR A CA 1
ATOM 654 C C . TYR A 1 78 ? 15.586 -16.545 -5.880 1.00 88.06 78 TYR A C 1
ATOM 656 O O . TYR A 1 78 ? 14.907 -17.085 -6.752 1.00 88.06 78 TYR A O 1
ATOM 664 N N . LEU A 1 79 ? 16.777 -17.001 -5.499 1.00 85.94 79 LEU A N 1
ATOM 665 C CA . LEU A 1 79 ? 17.247 -18.304 -5.936 1.00 85.94 79 LEU A CA 1
ATOM 666 C C . LEU A 1 79 ? 16.493 -19.400 -5.172 1.00 85.94 79 LEU A C 1
ATOM 668 O O . LEU A 1 79 ? 16.232 -19.228 -3.978 1.00 85.94 79 LEU A O 1
ATOM 672 N N . PRO A 1 80 ? 16.227 -20.554 -5.807 1.00 79.25 80 PRO A N 1
ATOM 673 C CA . PRO A 1 80 ? 15.607 -21.697 -5.138 1.00 79.25 80 PRO A CA 1
ATOM 674 C C . PRO A 1 80 ? 16.367 -22.164 -3.882 1.00 79.25 80 PRO A C 1
ATOM 676 O O . PRO A 1 80 ? 15.767 -22.717 -2.958 1.00 79.25 80 PRO A O 1
ATOM 679 N N . HIS A 1 81 ? 17.683 -21.908 -3.808 1.00 79.00 81 HIS A N 1
ATOM 680 C CA . HIS A 1 81 ? 18.544 -22.324 -2.698 1.00 79.00 81 HIS A CA 1
ATOM 681 C C . HIS A 1 81 ? 19.491 -21.221 -2.236 1.00 79.00 81 HIS A C 1
ATOM 683 O O . HIS A 1 81 ? 19.811 -20.272 -2.952 1.00 79.00 81 HIS A O 1
ATOM 689 N N . ARG A 1 82 ? 19.997 -21.386 -1.009 1.00 82.94 82 ARG A N 1
ATOM 690 C CA . ARG A 1 82 ? 21.027 -20.510 -0.449 1.00 82.94 82 ARG A CA 1
ATOM 691 C C . ARG A 1 82 ? 22.343 -20.748 -1.176 1.00 82.94 82 ARG A C 1
ATOM 693 O O . ARG A 1 82 ? 22.924 -21.823 -1.056 1.00 82.94 82 ARG A O 1
ATOM 700 N N . VAL A 1 83 ? 22.843 -19.719 -1.845 1.00 86.31 83 VAL A N 1
ATOM 701 C CA . VAL A 1 83 ? 24.149 -19.754 -2.503 1.00 86.31 83 VAL A CA 1
ATOM 702 C C . VAL A 1 83 ? 25.122 -18.890 -1.718 1.00 86.31 83 VAL A C 1
ATOM 704 O O . VAL A 1 83 ? 24.860 -17.713 -1.473 1.00 86.31 83 VAL A O 1
ATOM 707 N N . ASN A 1 84 ? 26.250 -19.475 -1.324 1.00 90.38 84 ASN A N 1
ATOM 708 C CA . ASN A 1 84 ? 27.388 -18.728 -0.804 1.00 90.38 84 ASN A CA 1
ATOM 709 C C . ASN A 1 84 ? 28.411 -18.561 -1.920 1.00 90.38 84 ASN A C 1
ATOM 711 O O . ASN A 1 84 ? 28.667 -19.494 -2.680 1.00 90.38 84 ASN A O 1
ATOM 715 N N . VAL A 1 85 ? 28.992 -17.374 -1.993 1.00 90.75 85 VAL A N 1
ATOM 716 C CA . VAL A 1 85 ? 30.006 -17.021 -2.976 1.00 90.75 85 VAL A CA 1
ATOM 717 C C . VAL A 1 85 ? 31.229 -16.441 -2.288 1.00 90.75 85 VAL A C 1
ATOM 719 O O . VAL A 1 85 ? 31.124 -15.757 -1.269 1.00 90.75 85 VAL A O 1
ATOM 722 N N . GLU A 1 86 ? 32.397 -16.679 -2.862 1.00 93.44 86 GLU A N 1
ATOM 723 C CA . GLU A 1 86 ? 33.656 -16.076 -2.446 1.00 93.44 86 GLU A CA 1
ATOM 724 C C . GLU A 1 86 ? 34.051 -14.931 -3.379 1.00 93.44 86 GLU A C 1
ATOM 726 O O . GLU A 1 86 ? 33.712 -14.893 -4.562 1.00 93.44 86 GLU A O 1
ATOM 731 N N . LYS A 1 87 ? 34.797 -13.956 -2.859 1.00 93.25 87 LYS A N 1
ATOM 732 C CA . LYS A 1 87 ? 35.354 -12.873 -3.665 1.00 93.25 87 LYS A CA 1
ATOM 733 C C . LYS A 1 87 ? 36.195 -13.459 -4.804 1.00 93.25 87 LYS A C 1
ATOM 735 O O . LYS A 1 87 ? 37.082 -14.271 -4.575 1.00 93.25 87 LYS A O 1
ATOM 740 N N . ASN A 1 88 ? 35.955 -12.964 -6.013 1.00 92.94 88 ASN A N 1
ATOM 741 C CA . ASN A 1 88 ? 36.533 -13.403 -7.282 1.00 92.94 88 ASN A CA 1
ATOM 742 C C . ASN A 1 88 ? 36.120 -14.815 -7.733 1.00 92.94 88 ASN A C 1
ATOM 744 O O . ASN A 1 88 ? 36.573 -15.250 -8.792 1.00 92.94 88 ASN A O 1
ATOM 748 N N . GLN A 1 89 ? 35.255 -15.516 -6.992 1.00 91.69 89 GLN A N 1
ATOM 749 C CA . GLN A 1 89 ? 34.661 -16.761 -7.467 1.00 91.69 89 GLN A CA 1
ATOM 750 C C . GLN A 1 89 ? 33.798 -16.474 -8.694 1.00 91.69 89 GLN A C 1
ATOM 752 O O . GLN A 1 89 ? 33.056 -15.488 -8.731 1.00 91.69 89 GLN A O 1
ATOM 757 N N . LYS A 1 90 ? 33.891 -17.351 -9.693 1.00 90.25 90 LYS A N 1
ATOM 758 C CA . LYS A 1 90 ? 32.942 -17.379 -10.801 1.00 90.25 90 LYS A CA 1
ATOM 759 C C . LYS A 1 90 ? 31.845 -18.389 -10.511 1.00 90.25 90 LYS A C 1
ATOM 761 O O . LYS A 1 90 ? 32.145 -19.504 -10.089 1.00 90.25 90 LYS A O 1
ATOM 766 N N . PHE A 1 91 ? 30.601 -18.013 -10.762 1.00 87.38 91 PHE A N 1
ATOM 767 C CA . PHE A 1 91 ? 29.477 -18.942 -10.768 1.00 87.38 91 PHE A CA 1
ATOM 768 C C . PHE A 1 91 ? 28.628 -18.718 -12.014 1.00 87.38 91 PHE A C 1
ATOM 770 O O . PHE A 1 91 ? 28.671 -17.649 -12.625 1.00 87.38 91 PHE A O 1
ATOM 777 N N . ILE A 1 92 ? 27.887 -19.750 -12.400 1.00 87.00 92 ILE A N 1
ATOM 778 C CA . ILE A 1 92 ? 26.950 -19.676 -13.512 1.00 87.00 92 ILE A CA 1
ATOM 779 C C . ILE A 1 92 ? 25.571 -19.399 -12.930 1.00 87.00 92 ILE A C 1
ATOM 781 O O . ILE A 1 92 ? 25.078 -20.164 -12.102 1.00 87.00 92 ILE A O 1
ATOM 785 N N . LEU A 1 93 ? 24.978 -18.291 -13.358 1.00 89.50 93 LEU A N 1
ATOM 786 C CA . LEU A 1 93 ? 23.575 -17.996 -13.149 1.00 89.50 93 LEU A CA 1
ATOM 787 C C . LEU A 1 93 ? 22.821 -18.413 -14.404 1.00 89.50 93 LEU A C 1
ATOM 789 O O . LEU A 1 93 ? 23.021 -17.820 -15.467 1.00 89.50 93 LEU A O 1
ATOM 793 N N . LYS A 1 94 ? 21.953 -19.412 -14.280 1.00 86.69 94 LYS A N 1
ATOM 794 C CA . LYS A 1 94 ? 21.032 -19.740 -15.359 1.00 86.69 94 LYS A CA 1
ATOM 795 C C . LYS A 1 94 ? 19.867 -18.763 -15.296 1.00 86.69 94 LYS A C 1
ATOM 797 O O . LYS A 1 94 ? 19.167 -18.693 -14.286 1.00 86.69 94 LYS A O 1
ATOM 802 N N . CYS A 1 95 ? 19.703 -17.992 -16.360 1.00 89.31 95 CYS A N 1
ATOM 803 C CA . CYS A 1 95 ? 18.634 -17.018 -16.526 1.00 89.31 95 CYS A CA 1
ATOM 804 C C . CYS A 1 95 ? 17.655 -17.600 -17.535 1.00 89.31 95 CYS A C 1
ATOM 806 O O . CYS A 1 95 ? 18.069 -18.031 -18.611 1.00 89.31 95 CYS A O 1
ATOM 808 N N . SER A 1 96 ? 16.386 -17.673 -17.166 1.00 84.06 96 SER A N 1
ATOM 809 C CA . SER A 1 96 ? 15.355 -18.269 -18.008 1.00 84.06 96 SER A CA 1
ATOM 810 C C . SER A 1 96 ? 14.156 -17.342 -18.071 1.00 84.06 96 SER A C 1
ATOM 812 O O . SER A 1 96 ? 13.880 -16.628 -17.103 1.00 84.06 96 SER A O 1
ATOM 814 N N . HIS A 1 97 ? 13.452 -17.367 -19.192 1.00 86.12 97 HIS A N 1
ATOM 815 C CA . HIS A 1 97 ? 12.134 -16.772 -19.297 1.00 86.12 97 HIS A CA 1
ATOM 816 C C . HIS A 1 97 ? 11.250 -17.584 -20.237 1.00 86.12 97 HIS A C 1
ATOM 818 O O . HIS A 1 97 ? 11.747 -18.301 -21.107 1.00 86.12 97 HIS A O 1
ATOM 824 N N . ASP A 1 98 ? 9.949 -17.457 -20.022 1.00 85.00 98 ASP A N 1
ATOM 825 C CA . ASP A 1 98 ? 8.918 -17.801 -20.994 1.00 85.00 98 ASP A CA 1
ATOM 826 C C . ASP A 1 98 ? 8.323 -16.501 -21.571 1.00 85.00 98 ASP A C 1
ATOM 828 O O . ASP A 1 98 ? 8.895 -15.417 -21.409 1.00 85.00 98 ASP A O 1
ATOM 832 N N . GLU A 1 99 ? 7.177 -16.597 -22.249 1.00 90.12 99 GLU A N 1
ATOM 833 C CA . GLU A 1 99 ? 6.477 -15.453 -22.845 1.00 90.12 99 GLU A CA 1
ATOM 834 C C . GLU A 1 99 ? 6.157 -14.324 -21.839 1.00 90.12 99 GLU A C 1
ATOM 836 O O . GLU A 1 99 ? 6.075 -13.159 -22.230 1.00 90.12 99 GLU A O 1
ATOM 841 N N . PHE A 1 100 ? 5.993 -14.634 -20.546 1.00 87.31 100 PHE A N 1
ATOM 842 C CA . PHE A 1 100 ? 5.475 -13.693 -19.543 1.00 87.31 100 PHE A CA 1
ATOM 843 C C . PHE A 1 100 ? 6.329 -13.561 -18.276 1.00 87.31 100 PHE A C 1
ATOM 845 O O . PHE A 1 100 ? 6.194 -12.578 -17.544 1.00 87.31 100 PHE A O 1
ATOM 852 N N . SER A 1 101 ? 7.168 -14.549 -17.972 1.00 85.19 101 SER A N 1
ATOM 853 C CA . SER A 1 101 ? 7.834 -14.701 -16.679 1.00 85.19 101 SER A CA 1
ATOM 854 C C . SER A 1 101 ? 9.332 -14.880 -16.836 1.00 85.19 101 SER A C 1
ATOM 856 O O . SER A 1 101 ? 9.799 -15.518 -17.769 1.00 85.19 101 SER A O 1
ATOM 858 N N . MET A 1 102 ? 10.093 -14.394 -15.855 1.00 89.62 102 MET A N 1
ATOM 859 C CA . MET A 1 102 ? 11.530 -14.654 -15.734 1.00 89.62 102 MET A CA 1
ATOM 860 C C . MET A 1 102 ? 11.818 -15.422 -14.444 1.00 89.62 102 MET A C 1
ATOM 862 O O . MET A 1 102 ? 11.139 -15.221 -13.438 1.00 89.62 102 MET A O 1
ATOM 866 N N . TRP A 1 103 ? 12.848 -16.265 -14.434 1.00 88.38 103 TRP A N 1
ATOM 867 C CA . TRP A 1 103 ? 13.353 -16.907 -13.220 1.00 88.38 103 TRP A CA 1
ATOM 868 C C . TRP A 1 103 ? 14.848 -17.214 -13.319 1.00 88.38 103 TRP A C 1
ATOM 870 O O . TRP A 1 103 ? 15.456 -17.219 -14.392 1.00 88.38 103 TRP A O 1
ATOM 880 N N . PHE A 1 104 ? 15.454 -17.471 -12.160 1.00 89.06 104 PHE A N 1
ATOM 881 C CA . PHE A 1 104 ? 16.894 -17.653 -12.031 1.00 89.06 104 PHE A CA 1
ATOM 882 C C . PHE A 1 104 ? 17.209 -18.854 -11.153 1.00 89.06 104 PHE A C 1
ATOM 884 O O . PHE A 1 104 ? 16.591 -19.034 -10.103 1.00 89.06 104 PHE A O 1
ATOM 891 N N . CYS A 1 105 ? 18.204 -19.652 -11.535 1.00 82.94 105 CYS A N 1
ATOM 892 C CA . CYS A 1 105 ? 18.667 -20.754 -10.701 1.00 82.94 105 CYS A CA 1
ATOM 893 C C . CYS A 1 105 ? 20.192 -20.879 -10.660 1.00 82.94 105 CYS A C 1
ATOM 895 O O . CYS A 1 105 ? 20.924 -20.433 -11.548 1.00 82.94 105 CYS A O 1
ATOM 897 N N . VAL A 1 106 ? 20.653 -21.500 -9.573 1.00 82.06 106 VAL A N 1
ATOM 898 C CA . VAL A 1 106 ? 22.035 -21.921 -9.345 1.00 82.06 106 VAL A CA 1
ATOM 899 C C . VAL A 1 106 ? 21.967 -23.286 -8.649 1.00 82.06 106 VAL A C 1
ATOM 901 O O . VAL A 1 106 ? 21.505 -23.363 -7.512 1.00 82.06 106 VAL A O 1
ATOM 904 N N . GLY A 1 107 ? 22.427 -24.353 -9.309 1.00 67.31 107 GLY A N 1
ATOM 905 C CA . GLY A 1 107 ? 22.430 -25.720 -8.753 1.00 67.31 107 GLY A CA 1
ATOM 906 C C . GLY A 1 107 ? 21.071 -26.447 -8.771 1.00 67.31 107 GLY A C 1
ATOM 907 O O . GLY A 1 107 ? 20.135 -25.984 -9.417 1.00 67.31 107 GLY A O 1
ATOM 908 N N . GLU A 1 108 ? 20.995 -27.597 -8.082 1.00 52.59 108 GLU A N 1
ATOM 909 C CA . GLU A 1 108 ? 19.814 -28.486 -7.989 1.00 52.59 108 GLU A CA 1
ATOM 910 C C . GLU A 1 108 ? 19.182 -28.541 -6.577 1.00 52.59 108 GLU A C 1
ATOM 912 O O . GLU A 1 108 ? 19.800 -28.151 -5.583 1.00 52.59 108 GLU A O 1
ATOM 917 N N . GLU A 1 109 ? 17.942 -29.052 -6.522 1.00 45.84 109 GLU A N 1
ATOM 918 C CA . GLU A 1 109 ? 16.937 -28.850 -5.468 1.00 45.84 109 GLU A CA 1
ATOM 919 C C . GLU A 1 109 ? 17.040 -29.685 -4.180 1.00 45.84 109 GLU A C 1
ATOM 921 O O . GLU A 1 109 ? 17.313 -30.883 -4.211 1.00 45.84 109 GLU A O 1
ATOM 926 N N . TYR A 1 110 ? 16.688 -29.069 -3.033 1.00 43.72 110 TYR A N 1
ATOM 927 C CA . TYR A 1 110 ? 16.204 -29.780 -1.835 1.00 43.72 110 TYR A CA 1
ATOM 928 C C . TYR A 1 110 ? 15.371 -28.897 -0.875 1.00 43.72 110 TYR A C 1
ATOM 930 O O . TYR A 1 110 ? 15.674 -27.718 -0.681 1.00 43.72 110 TYR A O 1
ATOM 938 N N . ILE A 1 111 ? 14.375 -29.496 -0.197 1.00 44.16 111 ILE A N 1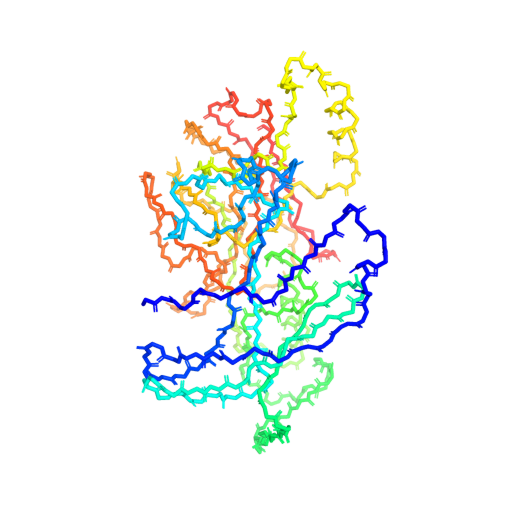
ATOM 939 C CA . ILE A 1 111 ? 13.565 -28.904 0.894 1.00 44.16 111 ILE A CA 1
ATOM 940 C C . ILE A 1 111 ? 13.513 -29.877 2.088 1.00 44.16 111 ILE A C 1
ATOM 942 O O . ILE A 1 111 ? 13.395 -31.088 1.905 1.00 44.16 111 ILE A O 1
ATOM 946 N N . SER A 1 112 ? 13.546 -29.359 3.323 1.00 46.28 112 SER A N 1
ATOM 947 C CA . SER A 1 112 ? 13.215 -30.107 4.548 1.00 46.28 112 SER A CA 1
ATOM 948 C C . SER A 1 112 ? 12.181 -29.361 5.409 1.00 46.28 112 SER A C 1
ATOM 950 O O . SER A 1 112 ? 12.058 -28.140 5.337 1.00 46.28 112 SER A O 1
ATOM 952 N N . TYR A 1 113 ? 11.405 -30.122 6.191 1.00 49.53 113 TYR A N 1
ATOM 953 C CA . TYR A 1 113 ? 10.205 -29.682 6.918 1.00 49.53 113 TYR A CA 1
ATOM 954 C C . TYR A 1 113 ? 10.426 -29.718 8.441 1.00 49.53 113 TYR A C 1
ATOM 956 O O . TYR A 1 113 ? 11.040 -30.654 8.957 1.00 49.53 113 TYR A O 1
ATOM 964 N N . TYR A 1 114 ? 9.882 -28.742 9.172 1.00 49.94 114 TYR A N 1
ATOM 965 C CA . TYR A 1 114 ? 9.903 -28.695 10.641 1.00 49.94 114 TYR A CA 1
ATOM 966 C C . TYR A 1 114 ? 8.703 -29.450 11.244 1.00 49.94 114 TYR A C 1
ATOM 968 O O . TYR A 1 114 ? 7.586 -29.335 10.750 1.00 49.94 114 TYR A O 1
ATOM 976 N N . LYS A 1 115 ? 8.905 -30.194 12.341 1.00 53.12 115 LYS A N 1
ATOM 977 C CA . LYS A 1 115 ? 7.826 -30.808 13.141 1.00 53.12 115 LYS A CA 1
ATOM 978 C C . LYS A 1 115 ? 7.860 -30.259 14.569 1.00 53.12 115 LYS A C 1
ATOM 980 O O . LYS A 1 115 ? 8.885 -30.385 15.233 1.00 53.12 115 LYS A O 1
ATOM 985 N N . PHE A 1 116 ? 6.740 -29.720 15.048 1.00 68.31 116 PHE A N 1
ATOM 986 C CA . PHE A 1 116 ? 6.549 -29.327 16.449 1.00 68.31 116 PHE A CA 1
ATOM 987 C C . PHE A 1 116 ? 5.580 -30.301 17.126 1.00 68.31 116 PHE A C 1
ATOM 989 O O . PHE A 1 116 ? 4.508 -30.571 16.597 1.00 68.31 116 PHE A O 1
ATOM 996 N N . ALA A 1 117 ? 5.967 -30.857 18.277 1.00 77.62 117 ALA A N 1
ATOM 997 C CA . ALA A 1 117 ? 5.215 -31.925 18.948 1.00 77.62 117 ALA A CA 1
ATOM 998 C C . ALA A 1 117 ? 4.041 -31.423 19.813 1.00 77.62 117 ALA A C 1
ATOM 1000 O O . ALA A 1 117 ? 3.186 -32.210 20.199 1.00 77.62 117 ALA A O 1
ATOM 1001 N N . ASN A 1 118 ? 4.007 -30.129 20.130 1.00 84.25 118 ASN A N 1
ATOM 1002 C CA . ASN A 1 118 ? 3.042 -29.495 21.032 1.00 84.25 118 ASN A CA 1
ATOM 1003 C C . ASN A 1 118 ? 2.085 -28.529 20.309 1.00 84.25 118 ASN A C 1
ATOM 1005 O O . ASN A 1 118 ? 1.488 -27.670 20.952 1.00 84.25 118 ASN A O 1
ATOM 1009 N N . VAL A 1 119 ? 1.962 -28.642 18.984 1.00 79.31 119 VAL A N 1
ATOM 1010 C CA . VAL A 1 119 ? 1.090 -27.790 18.166 1.00 79.31 119 VAL A CA 1
ATOM 1011 C C . VAL A 1 119 ? 0.016 -28.655 17.522 1.00 79.31 119 VAL A C 1
ATOM 1013 O O . VAL A 1 119 ? 0.317 -29.519 16.701 1.00 79.31 119 VAL A O 1
ATOM 1016 N N . ASN A 1 120 ? -1.240 -28.388 17.876 1.00 79.50 120 ASN A N 1
ATOM 1017 C CA . ASN A 1 120 ? -2.404 -28.976 17.225 1.00 79.50 120 ASN A CA 1
ATOM 1018 C C . ASN A 1 120 ? -3.022 -27.937 16.290 1.00 79.50 120 ASN A C 1
ATOM 1020 O O . ASN A 1 120 ? -3.391 -26.850 16.727 1.00 79.50 120 ASN A O 1
ATOM 1024 N N . VAL A 1 121 ? -3.142 -28.273 15.007 1.00 78.44 121 VAL A N 1
ATOM 1025 C CA . VAL A 1 121 ? -3.803 -27.420 14.015 1.00 78.44 121 VAL A CA 1
ATOM 1026 C C . VAL A 1 121 ? -5.226 -27.921 13.828 1.00 78.44 121 VAL A C 1
ATOM 1028 O O . VAL A 1 121 ? -5.438 -29.083 13.483 1.00 78.44 121 VAL A O 1
ATOM 1031 N N . VAL A 1 122 ? -6.197 -27.041 14.044 1.00 79.62 122 VAL A N 1
ATOM 1032 C CA . VAL A 1 122 ? -7.618 -27.326 13.832 1.00 79.62 122 VAL A CA 1
ATOM 1033 C C . VAL A 1 122 ? -8.161 -26.493 12.677 1.00 79.62 122 VAL A C 1
ATOM 1035 O O . VAL A 1 122 ? -7.653 -25.412 12.385 1.00 79.62 122 VAL A O 1
ATOM 1038 N N . LYS A 1 123 ? -9.190 -27.002 11.994 1.00 75.31 123 LYS A N 1
ATOM 1039 C CA . LYS A 1 123 ? -9.782 -26.333 10.825 1.00 75.31 123 LYS A CA 1
ATOM 1040 C C . LYS A 1 123 ? -10.778 -25.237 11.220 1.00 75.31 123 LYS A C 1
ATOM 1042 O O . LYS A 1 123 ? -10.985 -24.309 10.442 1.00 75.31 123 LYS A O 1
ATOM 1047 N N . SER A 1 124 ? -11.406 -25.357 12.389 1.00 81.62 124 SER A N 1
ATOM 1048 C CA . SER A 1 124 ? -12.442 -24.440 12.866 1.00 81.62 124 SER A CA 1
ATOM 1049 C C . SER A 1 124 ? -12.265 -24.091 14.342 1.00 81.62 124 SER A C 1
ATOM 1051 O O . SER A 1 124 ? -11.798 -24.905 15.138 1.00 81.62 124 SER A O 1
ATOM 1053 N N . THR A 1 125 ? -12.721 -22.898 14.731 1.00 82.62 125 THR A N 1
ATOM 1054 C CA . THR A 1 125 ? -12.804 -22.468 16.138 1.00 82.62 125 THR A CA 1
ATOM 1055 C C . THR A 1 125 ? -13.719 -23.373 16.969 1.00 82.62 125 THR A C 1
ATOM 1057 O O . THR A 1 125 ? -13.530 -23.498 18.180 1.00 82.62 125 THR A O 1
ATOM 1060 N N . ALA A 1 126 ? -14.670 -24.061 16.328 1.00 83.75 126 ALA A N 1
ATOM 1061 C CA . ALA A 1 126 ? -15.540 -25.049 16.963 1.00 83.75 126 ALA A CA 1
ATOM 1062 C C . ALA A 1 126 ? -14.791 -26.305 17.452 1.00 83.75 126 ALA A C 1
ATOM 1064 O O . ALA A 1 126 ? -15.254 -26.956 18.389 1.00 83.75 126 ALA A O 1
ATOM 1065 N N . ASP A 1 127 ? -13.633 -26.612 16.861 1.00 83.31 127 ASP A N 1
ATOM 1066 C CA . ASP A 1 127 ? -12.858 -27.829 17.135 1.00 83.31 127 ASP A CA 1
ATOM 1067 C C . ASP A 1 127 ? -11.804 -27.628 18.242 1.00 83.31 127 ASP A C 1
ATOM 1069 O O . ASP A 1 127 ? -11.154 -28.583 18.666 1.00 83.31 127 ASP A O 1
ATOM 1073 N N . VAL A 1 128 ? -11.611 -26.392 18.722 1.00 82.75 128 VAL A N 1
ATOM 1074 C CA . VAL A 1 128 ? -10.655 -26.081 19.802 1.00 82.75 128 VAL A CA 1
ATOM 1075 C C . VAL A 1 128 ? -11.125 -26.745 21.108 1.00 82.75 128 VAL A C 1
ATOM 1077 O O . VAL A 1 128 ? -12.322 -26.769 21.380 1.00 82.75 128 VAL A O 1
ATOM 1080 N N . SER A 1 129 ? -10.242 -27.288 21.942 1.00 79.62 129 SER A N 1
ATOM 1081 C CA . SER A 1 129 ? -10.645 -27.895 23.221 1.00 79.62 129 SER A CA 1
ATOM 1082 C C . SER A 1 129 ? -11.118 -26.849 24.246 1.00 79.62 129 SER A C 1
ATOM 1084 O O . SER A 1 129 ? -10.829 -25.662 24.123 1.00 79.62 129 SER A O 1
ATOM 1086 N N . ALA A 1 130 ? -11.896 -27.271 25.247 1.00 72.62 130 ALA A N 1
ATOM 1087 C CA . ALA A 1 130 ? -12.520 -26.365 26.222 1.00 72.62 130 ALA A CA 1
ATOM 1088 C C . ALA A 1 130 ? -11.593 -25.931 27.380 1.00 72.62 130 ALA A C 1
ATOM 1090 O O . ALA A 1 130 ? -11.998 -25.149 28.231 1.00 72.62 130 ALA A O 1
ATOM 1091 N N . ASP A 1 131 ? -10.368 -26.448 27.432 1.00 73.81 131 ASP A N 1
ATOM 1092 C CA . ASP A 1 131 ? -9.378 -26.256 28.500 1.00 73.81 131 ASP A CA 1
ATOM 1093 C C . ASP A 1 131 ? -8.417 -25.078 28.258 1.00 73.81 131 ASP A C 1
ATOM 1095 O O . ASP A 1 131 ? -7.408 -24.944 28.945 1.00 73.81 131 ASP A O 1
ATOM 1099 N N . GLN A 1 132 ? -8.709 -24.223 27.278 1.00 74.81 132 GLN A N 1
ATOM 1100 C CA . GLN A 1 132 ? -7.840 -23.107 26.919 1.00 74.81 132 GLN A CA 1
ATOM 1101 C C . GLN A 1 132 ? -8.039 -21.916 27.859 1.00 74.81 132 GLN A C 1
ATOM 1103 O O . GLN A 1 132 ? -9.156 -21.446 28.059 1.00 74.81 132 GLN A O 1
ATOM 1108 N N . ASN A 1 133 ? -6.939 -21.393 28.402 1.00 81.38 133 ASN A N 1
ATOM 1109 C CA . ASN A 1 133 ? -6.966 -20.256 29.325 1.00 81.38 133 ASN A CA 1
ATOM 1110 C C . ASN A 1 133 ? -6.768 -18.901 28.636 1.00 81.38 133 ASN A C 1
ATOM 1112 O O . ASN A 1 133 ? -7.148 -17.872 29.191 1.00 81.38 133 ASN A O 1
ATOM 1116 N N . VAL A 1 134 ? -6.168 -18.902 27.444 1.00 86.50 134 VAL A N 1
ATOM 1117 C CA . VAL A 1 134 ? -5.757 -17.692 26.733 1.00 86.50 134 VAL A CA 1
ATOM 1118 C C . VAL A 1 134 ? -6.064 -17.841 25.248 1.00 86.50 134 VAL A C 1
ATOM 1120 O O . VAL A 1 134 ? -5.705 -18.844 24.632 1.00 86.50 134 VAL A O 1
ATOM 1123 N N . ILE A 1 135 ? -6.691 -16.821 24.667 1.00 87.19 135 ILE A N 1
ATOM 1124 C CA . ILE A 1 135 ? -6.808 -16.639 23.222 1.00 87.19 135 ILE A CA 1
ATOM 1125 C C . ILE A 1 135 ? -5.819 -15.547 22.825 1.00 87.19 135 ILE A C 1
ATOM 1127 O O . ILE A 1 135 ? -5.934 -14.408 23.277 1.00 87.19 135 ILE A O 1
ATOM 1131 N N . ILE A 1 136 ? -4.856 -15.893 21.974 1.00 89.88 136 ILE A N 1
ATOM 1132 C CA . ILE A 1 136 ? -3.872 -14.953 21.441 1.00 89.88 136 ILE A CA 1
ATOM 1133 C C . ILE A 1 136 ? -3.825 -15.040 19.917 1.00 89.88 136 ILE A C 1
ATOM 1135 O O . ILE A 1 136 ? -3.838 -16.130 19.346 1.00 89.88 136 ILE A O 1
ATOM 1139 N N . GLY A 1 137 ? -3.749 -13.888 19.260 1.00 84.38 137 GLY A N 1
ATOM 1140 C CA . GLY A 1 137 ? -3.460 -13.785 17.834 1.00 84.38 137 GLY A CA 1
ATOM 1141 C C . GLY A 1 137 ? -2.742 -12.479 17.524 1.00 84.38 137 GLY A C 1
ATOM 1142 O O . GLY A 1 137 ? -2.796 -11.548 18.316 1.00 84.38 137 GLY A O 1
ATOM 1143 N N . GLU A 1 138 ? -2.095 -12.387 16.365 1.00 79.94 138 GLU A N 1
ATOM 1144 C CA . GLU A 1 138 ? -1.623 -11.102 15.816 1.00 79.94 138 GLU A CA 1
ATOM 1145 C C . GLU A 1 138 ? -2.747 -10.277 15.151 1.00 79.94 138 GLU A C 1
ATOM 1147 O O . GLU A 1 138 ? -2.529 -9.130 14.780 1.00 79.94 138 GLU A O 1
ATOM 1152 N N . PRO A 1 139 ? -3.990 -10.788 15.138 1.00 82.50 139 PRO A N 1
ATOM 1153 C CA . PRO A 1 139 ? -4.940 -10.663 14.027 1.00 82.50 139 PRO A CA 1
ATOM 1154 C C . PRO A 1 139 ? -4.323 -10.516 12.627 1.00 82.50 139 PRO A C 1
ATOM 1156 O O . PRO A 1 139 ? -4.187 -9.416 12.098 1.00 82.50 139 PRO A O 1
ATOM 1159 N N . PHE A 1 140 ? -4.010 -11.645 11.988 1.00 84.06 140 PHE A N 1
ATOM 1160 C CA . PHE A 1 140 ? -3.592 -11.677 10.585 1.00 84.06 140 PHE A CA 1
ATOM 1161 C C . PHE A 1 140 ? -4.373 -12.740 9.813 1.00 84.06 140 PHE A C 1
ATOM 1163 O O . PHE A 1 140 ? -4.258 -13.937 10.085 1.00 84.06 140 PHE A O 1
ATOM 1170 N N . TYR A 1 141 ? -5.150 -12.302 8.826 1.00 83.38 141 TYR A N 1
ATOM 1171 C CA . TYR A 1 141 ? -5.879 -13.174 7.913 1.00 83.38 141 TYR A CA 1
ATOM 1172 C C . TYR A 1 141 ? -5.411 -12.919 6.486 1.00 83.38 141 TYR A C 1
ATOM 1174 O O . TYR A 1 141 ? -5.520 -11.806 5.986 1.00 83.38 141 TYR A O 1
ATOM 1182 N N . LEU A 1 142 ? -4.971 -13.973 5.790 1.00 78.19 142 LEU A N 1
ATOM 1183 C CA . LEU A 1 142 ? -4.530 -13.889 4.388 1.00 78.19 142 LEU A CA 1
ATOM 1184 C C . LEU A 1 142 ? -5.606 -13.340 3.436 1.00 78.19 142 LEU A C 1
ATOM 1186 O O . LEU A 1 142 ? -5.280 -12.863 2.357 1.00 78.19 142 LEU A O 1
ATOM 1190 N N . SER A 1 143 ? -6.883 -13.430 3.819 1.00 85.50 143 SER A N 1
ATOM 1191 C CA . SER A 1 143 ? -8.006 -12.893 3.049 1.00 85.50 143 SER A CA 1
ATOM 1192 C C . SER A 1 143 ? -8.251 -11.395 3.265 1.00 85.50 143 SER A C 1
ATOM 1194 O O . SER A 1 143 ? -9.127 -10.846 2.605 1.00 85.50 143 SER A O 1
ATOM 1196 N N . ALA A 1 144 ? -7.569 -10.752 4.220 1.00 85.00 144 ALA A N 1
ATOM 1197 C CA . ALA A 1 144 ? -7.742 -9.332 4.500 1.00 85.00 144 ALA A CA 1
ATOM 1198 C C . ALA A 1 144 ? -7.033 -8.491 3.427 1.00 85.00 144 ALA A C 1
ATOM 1200 O O . ALA A 1 144 ? -5.822 -8.582 3.238 1.00 85.00 144 ALA A O 1
ATOM 1201 N N . MET A 1 145 ? -7.808 -7.663 2.738 1.00 86.44 145 MET A N 1
ATOM 1202 C CA . MET A 1 145 ? -7.367 -6.706 1.727 1.00 86.44 145 MET A CA 1
ATOM 1203 C C . MET A 1 145 ? -7.092 -5.320 2.321 1.00 86.44 145 MET A C 1
ATOM 1205 O O . MET A 1 145 ? -6.222 -4.616 1.816 1.00 86.44 145 MET A O 1
ATOM 1209 N N . THR A 1 146 ? -7.803 -4.935 3.387 1.00 88.69 146 THR A N 1
ATOM 1210 C CA . THR A 1 146 ? -7.586 -3.685 4.136 1.00 88.69 146 THR A CA 1
ATOM 1211 C C . THR A 1 146 ? -7.079 -3.970 5.556 1.00 88.69 146 THR A C 1
ATOM 1213 O O . THR A 1 146 ? -7.313 -5.060 6.092 1.00 88.69 146 THR A O 1
ATOM 1216 N N . PRO A 1 147 ? -6.432 -2.997 6.230 1.00 86.88 147 PRO A N 1
ATOM 1217 C CA . PRO A 1 147 ? -5.942 -3.193 7.595 1.00 86.88 147 PRO A CA 1
ATOM 1218 C C . PRO A 1 147 ? -7.031 -3.624 8.595 1.00 86.88 147 PRO A C 1
ATOM 1220 O O . PRO A 1 147 ? -6.786 -4.499 9.430 1.00 86.88 147 PRO A O 1
ATOM 1223 N N . TRP A 1 148 ? -8.235 -3.046 8.497 1.00 92.88 148 TRP A N 1
ATOM 1224 C CA . TRP A 1 148 ? -9.347 -3.281 9.430 1.00 92.88 148 TRP A CA 1
ATOM 1225 C C . TRP A 1 148 ? -10.100 -4.595 9.195 1.00 92.88 148 TRP A C 1
ATOM 1227 O O . TRP A 1 148 ? -10.768 -5.063 10.110 1.00 92.88 148 TRP A O 1
ATOM 1237 N N . GLN A 1 149 ? -9.959 -5.261 8.045 1.00 92.19 149 GLN A N 1
ATOM 1238 C CA . GLN A 1 149 ? -10.592 -6.573 7.815 1.00 92.19 149 GLN A CA 1
ATOM 1239 C C . GLN A 1 149 ? -10.048 -7.682 8.734 1.00 92.19 149 GLN A C 1
ATOM 1241 O O . GLN A 1 149 ? -10.698 -8.709 8.944 1.00 92.19 149 GLN A O 1
ATOM 1246 N N . ASN A 1 150 ? -8.897 -7.459 9.375 1.00 92.31 150 ASN A N 1
ATOM 1247 C CA . ASN A 1 150 ? -8.400 -8.326 10.444 1.00 92.31 150 ASN A CA 1
ATOM 1248 C C . ASN A 1 150 ? -9.280 -8.294 11.714 1.00 92.31 150 ASN A C 1
ATOM 1250 O O . ASN A 1 150 ? -9.130 -9.161 12.575 1.00 92.31 150 ASN A O 1
ATOM 1254 N N . LEU A 1 151 ? -10.268 -7.386 11.802 1.00 94.06 151 LEU A N 1
ATOM 1255 C CA . LEU A 1 151 ? -11.347 -7.421 12.803 1.00 94.06 151 LEU A CA 1
ATOM 1256 C C . LEU A 1 151 ? -12.214 -8.681 12.714 1.00 94.06 151 LEU A C 1
ATOM 1258 O O . LEU A 1 151 ? -12.969 -8.951 13.644 1.00 94.06 151 LEU A O 1
ATOM 1262 N N . ARG A 1 152 ? -12.051 -9.522 11.682 1.00 92.94 152 ARG A N 1
ATOM 1263 C CA . ARG A 1 152 ? -12.519 -10.916 11.710 1.00 92.94 152 ARG A CA 1
ATOM 1264 C C . ARG A 1 152 ? -12.135 -11.635 13.014 1.00 92.94 152 ARG A C 1
ATOM 1266 O O . ARG A 1 152 ? -12.937 -12.407 13.536 1.00 92.94 152 ARG A O 1
ATOM 1273 N N . PHE A 1 153 ? -10.966 -11.317 13.576 1.00 92.50 153 PHE A N 1
ATOM 1274 C CA . PHE A 1 153 ? -10.530 -11.811 14.882 1.00 92.50 153 PHE A CA 1
ATOM 1275 C C . PHE A 1 153 ? -11.545 -11.547 15.994 1.00 92.50 153 PHE A C 1
ATOM 1277 O O . PHE A 1 153 ? -11.762 -12.416 16.831 1.00 92.50 153 PHE A O 1
ATOM 1284 N N . TRP A 1 154 ? -12.219 -10.394 15.979 1.00 93.50 154 TRP A N 1
ATOM 1285 C CA . TRP A 1 154 ? -13.223 -10.038 16.980 1.00 93.50 154 TRP A CA 1
ATOM 1286 C C . TRP A 1 154 ? -14.374 -11.055 17.017 1.00 93.50 154 TRP A C 1
ATOM 1288 O O . TRP A 1 154 ? -14.786 -11.501 18.088 1.00 93.50 154 TRP A O 1
ATOM 1298 N N . TYR A 1 155 ? -14.837 -11.497 15.847 1.00 92.69 155 TYR A N 1
ATOM 1299 C CA . TYR A 1 155 ? -15.903 -12.493 15.715 1.00 92.69 155 TYR A CA 1
ATOM 1300 C C . TYR A 1 155 ? -15.444 -13.892 16.142 1.00 92.69 155 TYR A C 1
ATOM 1302 O O . TYR A 1 155 ? -16.170 -14.587 16.858 1.00 92.69 155 TYR A O 1
ATOM 1310 N N . ASP A 1 156 ? -14.229 -14.292 15.751 1.00 90.31 156 ASP A N 1
ATOM 1311 C CA . ASP A 1 156 ? -13.643 -15.580 16.141 1.00 90.31 156 ASP A CA 1
ATOM 1312 C C . ASP A 1 156 ? -13.456 -15.657 17.666 1.00 90.31 156 ASP A C 1
ATOM 1314 O O . ASP A 1 156 ? -13.849 -16.645 18.297 1.00 90.31 156 ASP A O 1
ATOM 1318 N N . VAL A 1 157 ? -12.937 -14.583 18.271 1.00 88.94 157 VAL A N 1
ATOM 1319 C CA . VAL A 1 157 ? -12.794 -14.435 19.722 1.00 88.94 157 VAL A CA 1
ATOM 1320 C C . V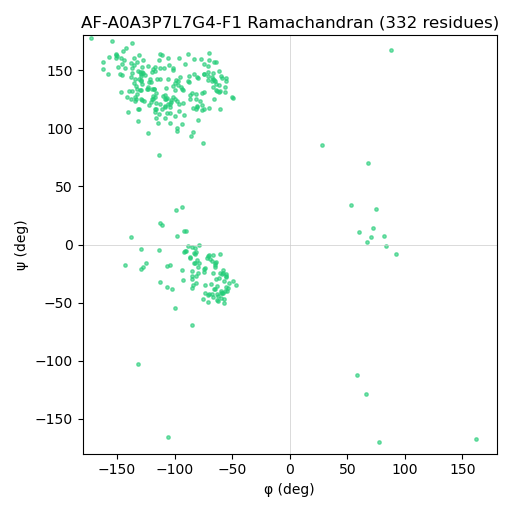AL A 1 157 ? -14.138 -14.577 20.413 1.00 88.94 157 VAL A C 1
ATOM 1322 O O . VAL A 1 157 ? -14.236 -15.375 21.339 1.00 88.94 157 VAL A O 1
ATOM 1325 N N . GLN A 1 158 ? -15.184 -13.871 19.977 1.00 87.94 158 GLN A N 1
ATOM 1326 C CA . GLN A 1 158 ? -16.486 -13.976 20.640 1.00 87.94 158 GLN A CA 1
ATOM 1327 C C . GLN A 1 158 ? -17.108 -15.364 20.509 1.00 87.94 158 GLN A C 1
ATOM 1329 O O . GLN A 1 158 ? -17.684 -15.883 21.470 1.00 87.94 158 GLN A O 1
ATOM 1334 N N . SER A 1 159 ? -16.955 -16.009 19.350 1.00 87.31 159 SER A N 1
ATOM 1335 C CA . SER A 1 159 ? -17.387 -17.396 19.172 1.00 87.31 159 SER A CA 1
ATOM 1336 C C . SER A 1 159 ? -16.671 -18.340 20.143 1.00 87.31 159 SER A C 1
ATOM 1338 O O . SER A 1 159 ? -17.293 -19.252 20.692 1.00 87.31 159 SER A O 1
ATOM 1340 N N . LEU A 1 160 ? -15.374 -18.129 20.381 1.00 87.00 160 LEU A N 1
ATOM 1341 C CA . LEU A 1 160 ? -14.596 -18.902 21.348 1.00 87.00 160 LEU A CA 1
ATOM 1342 C C . LEU A 1 160 ? -14.983 -18.561 22.791 1.00 87.00 160 LEU A C 1
ATOM 1344 O O . LEU A 1 160 ? -15.202 -19.472 23.585 1.00 87.00 160 LEU A O 1
ATOM 1348 N N . LYS A 1 161 ? -15.153 -17.280 23.128 1.00 84.00 161 LYS A N 1
ATOM 1349 C CA . LYS A 1 161 ? -15.487 -16.794 24.476 1.00 84.00 161 LYS A CA 1
ATOM 1350 C C . LYS A 1 161 ? -16.809 -17.372 24.983 1.00 84.00 161 LYS A C 1
ATOM 1352 O O . LYS A 1 161 ? -16.888 -17.831 26.121 1.00 84.00 161 LYS A O 1
ATOM 1357 N N . LYS A 1 162 ? -17.820 -17.450 24.107 1.00 83.88 162 LYS A N 1
ATOM 1358 C CA . LYS A 1 162 ? -19.119 -18.090 24.394 1.00 83.88 162 LYS A CA 1
ATOM 1359 C C . LYS A 1 162 ? -18.992 -19.568 24.777 1.00 83.88 162 LYS A C 1
ATOM 1361 O O . LYS A 1 162 ? -19.864 -20.088 25.466 1.00 83.88 162 LYS A O 1
ATOM 1366 N N . ARG A 1 163 ? -17.922 -20.243 24.344 1.00 83.75 163 ARG A N 1
ATOM 1367 C CA . ARG A 1 163 ? -17.694 -21.677 24.562 1.00 83.75 163 ARG A CA 1
ATOM 1368 C C . ARG A 1 163 ? -16.689 -21.978 25.675 1.00 83.75 163 ARG A C 1
ATOM 1370 O O . ARG A 1 163 ? -16.896 -22.932 26.415 1.00 83.75 163 ARG A O 1
ATOM 1377 N N . LEU A 1 164 ? -15.625 -21.183 25.784 1.00 82.62 164 LEU A N 1
ATOM 1378 C CA . LEU A 1 164 ? -14.541 -21.350 26.762 1.00 82.62 164 LEU A CA 1
ATOM 1379 C C . LEU A 1 164 ? -14.874 -20.736 28.134 1.00 82.62 164 LEU A C 1
ATOM 1381 O O . LEU A 1 164 ? -14.253 -21.076 29.136 1.00 82.62 164 LEU A O 1
ATOM 1385 N N . GLY A 1 165 ? -15.891 -19.871 28.204 1.00 74.88 165 GLY A N 1
ATOM 1386 C CA . GLY A 1 165 ? -16.335 -19.241 29.445 1.00 74.88 165 GLY A CA 1
ATOM 1387 C C . GLY A 1 165 ? -15.599 -17.937 29.768 1.00 74.88 165 GLY A C 1
ATOM 1388 O O . GLY A 1 165 ? -14.580 -17.583 29.170 1.00 74.88 165 GLY A O 1
ATOM 1389 N N . SER A 1 166 ? -16.144 -17.192 30.733 1.00 70.44 166 SER A N 1
ATOM 1390 C CA . SER A 1 166 ? -15.776 -15.799 31.031 1.00 70.44 166 SER A CA 1
ATOM 1391 C C . SER A 1 166 ? -14.394 -15.600 31.661 1.00 70.44 166 SER A C 1
ATOM 1393 O O . SER A 1 166 ? -13.955 -14.462 31.774 1.00 70.44 166 SER A O 1
ATOM 1395 N N . SER A 1 167 ? -13.714 -16.668 32.084 1.00 78.44 167 SER A N 1
ATOM 1396 C CA . SER A 1 167 ? -12.361 -16.613 32.659 1.00 78.44 167 SER A CA 1
ATOM 1397 C C . SER A 1 167 ? -11.241 -16.616 31.613 1.00 78.44 167 SER A C 1
ATOM 1399 O O . SER A 1 167 ? -10.075 -16.588 31.988 1.00 78.44 167 SER A O 1
ATOM 1401 N N . THR A 1 168 ? -11.577 -16.706 30.325 1.00 83.56 168 THR A N 1
ATOM 1402 C CA . THR A 1 168 ? -10.595 -16.765 29.235 1.00 83.56 168 THR A CA 1
ATOM 1403 C C . THR A 1 168 ? -10.028 -15.379 28.949 1.00 83.56 168 THR A C 1
ATOM 1405 O O . THR A 1 168 ? -10.780 -14.453 28.632 1.00 83.56 168 THR A O 1
ATOM 1408 N N . GLU A 1 169 ? -8.707 -15.240 29.018 1.00 88.31 169 GLU A N 1
ATOM 1409 C CA . GLU A 1 169 ? -8.022 -13.995 28.669 1.00 88.31 169 GLU A CA 1
ATOM 1410 C C . GLU A 1 169 ? -7.883 -13.854 27.148 1.00 88.31 169 GLU A C 1
ATOM 1412 O O . GLU A 1 169 ? -7.669 -14.839 26.438 1.00 88.31 169 GLU A O 1
ATOM 1417 N N . ILE A 1 170 ? -8.007 -12.627 26.635 1.00 88.50 170 ILE A N 1
ATOM 1418 C CA . ILE A 1 170 ? -7.960 -12.329 25.197 1.00 88.50 170 ILE A CA 1
ATOM 1419 C C . ILE A 1 170 ? -6.862 -11.314 24.922 1.00 88.50 170 ILE A C 1
ATOM 1421 O O . ILE A 1 170 ? -6.776 -10.282 25.587 1.00 88.50 170 ILE A O 1
ATOM 1425 N N . TYR A 1 171 ? -6.071 -11.596 23.893 1.00 90.94 171 TYR A N 1
ATOM 1426 C CA . TYR A 1 171 ? -5.012 -10.734 23.402 1.00 90.94 171 TYR A CA 1
ATOM 1427 C C . TYR A 1 171 ? -5.024 -10.712 21.861 1.00 90.94 171 TYR A C 1
ATOM 1429 O O . TYR A 1 171 ? -4.928 -11.779 21.247 1.00 90.94 171 TYR A O 1
ATOM 1437 N N . PRO A 1 172 ? -5.110 -9.536 21.211 1.00 94.50 172 PRO A N 1
ATOM 1438 C CA . PRO A 1 172 ? -5.201 -8.189 21.791 1.00 94.50 172 PRO A CA 1
ATOM 1439 C C . PRO A 1 172 ? -6.557 -7.899 22.460 1.00 94.50 172 PRO A C 1
ATOM 1441 O O . PRO A 1 172 ? -7.576 -8.472 22.085 1.00 94.50 172 PRO A O 1
ATOM 1444 N N . GLN A 1 173 ? -6.573 -6.991 23.441 1.00 94.25 173 GLN A N 1
ATOM 1445 C CA . GLN A 1 173 ? -7.793 -6.547 24.134 1.00 94.25 173 GLN A CA 1
ATOM 1446 C C . GLN A 1 173 ? -8.519 -5.433 23.393 1.00 94.25 173 GLN A C 1
ATOM 1448 O O . GLN A 1 173 ? -9.742 -5.374 23.402 1.00 94.25 173 GLN A O 1
ATOM 1453 N N . THR A 1 174 ? -7.768 -4.518 22.785 1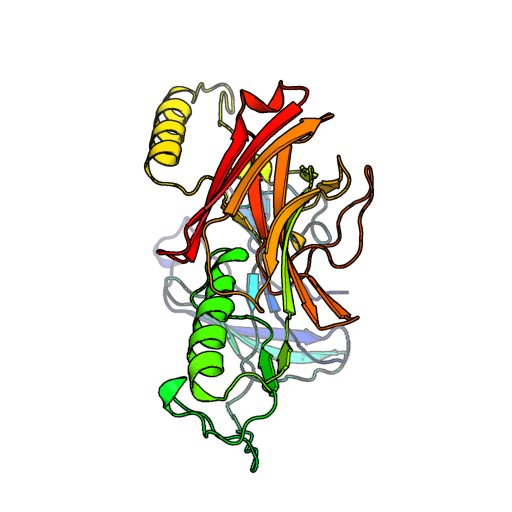.00 96.06 174 THR A N 1
ATOM 1454 C CA . THR A 1 174 ? -8.346 -3.411 22.022 1.00 96.06 174 THR A CA 1
ATOM 1455 C C . THR A 1 174 ? -7.607 -3.247 20.708 1.00 96.06 174 THR A C 1
ATOM 1457 O O . THR A 1 174 ? -6.441 -3.630 20.583 1.00 96.06 174 THR A O 1
ATOM 1460 N N . ALA A 1 175 ? -8.296 -2.686 19.728 1.00 97.38 175 ALA A N 1
ATOM 1461 C CA . ALA A 1 175 ? -7.716 -2.282 18.462 1.00 97.38 175 ALA A CA 1
ATOM 1462 C C . ALA A 1 175 ? -8.135 -0.850 18.158 1.00 97.38 175 ALA A C 1
ATOM 1464 O O . ALA A 1 175 ? -9.241 -0.445 18.507 1.00 97.38 175 ALA A O 1
ATOM 1465 N N . THR A 1 176 ? -7.282 -0.099 17.481 1.00 98.12 176 THR A N 1
ATOM 1466 C CA . THR A 1 176 ? -7.569 1.285 17.118 1.00 98.12 176 THR A CA 1
ATOM 1467 C C . THR A 1 176 ? -7.206 1.503 15.659 1.00 98.12 176 THR A C 1
ATOM 1469 O O . THR A 1 176 ? -6.081 1.222 15.248 1.00 98.12 176 THR A O 1
ATOM 1472 N N . LEU A 1 177 ? -8.167 1.980 14.871 1.00 98.44 177 LEU A N 1
ATOM 1473 C CA . LEU A 1 177 ? -7.926 2.498 13.532 1.00 98.44 177 LEU A CA 1
ATOM 1474 C C . LEU A 1 177 ? -7.425 3.933 13.677 1.00 98.44 177 LEU A C 1
ATOM 1476 O O . LEU A 1 177 ? -8.154 4.799 14.165 1.00 98.44 177 LEU A O 1
ATOM 1480 N N . TYR A 1 178 ? -6.194 4.176 13.251 1.00 98.25 178 TYR A N 1
ATOM 1481 C CA . TYR A 1 178 ? -5.577 5.496 13.231 1.00 98.25 178 TYR A CA 1
ATOM 1482 C C . TYR A 1 178 ? -5.512 6.048 11.812 1.00 98.25 178 TYR A C 1
ATOM 1484 O O . TYR A 1 178 ? -5.462 5.289 10.842 1.00 98.25 178 TYR A O 1
ATOM 1492 N N . GLY A 1 179 ? -5.478 7.375 11.716 1.00 97.12 179 GLY A N 1
ATOM 1493 C CA . GLY A 1 179 ? -5.132 8.108 10.508 1.00 97.12 179 GLY A CA 1
ATOM 1494 C C . GLY A 1 179 ? -4.097 9.196 10.779 1.00 97.12 179 GLY A C 1
ATOM 1495 O O . GLY A 1 179 ? -3.860 9.577 11.925 1.00 97.12 179 GLY A O 1
ATOM 1496 N N . MET A 1 180 ? -3.459 9.690 9.724 1.00 96.06 180 MET A N 1
ATOM 1497 C CA . MET A 1 180 ? -2.539 10.832 9.769 1.00 96.06 180 MET A CA 1
ATOM 1498 C C . MET A 1 180 ? -2.605 11.575 8.437 1.00 96.06 180 MET A C 1
ATOM 1500 O O . MET A 1 180 ? -2.908 10.965 7.419 1.00 96.06 180 MET A O 1
ATOM 1504 N N . CYS A 1 181 ? -2.325 12.874 8.417 1.00 96.19 181 CYS A N 1
ATOM 1505 C CA . CYS A 1 181 ? -2.169 13.622 7.174 1.00 96.19 181 CYS A CA 1
ATOM 1506 C C . CYS A 1 181 ? -0.728 13.508 6.676 1.00 96.19 181 CYS A C 1
ATOM 1508 O O . CYS A 1 181 ? 0.210 13.834 7.406 1.00 96.19 181 CYS A O 1
ATOM 1510 N N . GLU A 1 182 ? -0.535 13.136 5.416 1.00 96.31 182 GLU A N 1
ATOM 1511 C CA . GLU A 1 182 ? 0.783 13.041 4.792 1.00 96.31 182 GLU A CA 1
ATOM 1512 C C . GLU A 1 182 ? 0.822 13.804 3.465 1.00 96.31 182 GLU A C 1
ATOM 1514 O O . GLU A 1 182 ? -0.128 13.820 2.676 1.00 96.31 182 GLU A O 1
ATOM 1519 N N . ARG A 1 183 ? 1.956 14.460 3.226 1.00 96.38 183 ARG A N 1
ATOM 1520 C CA . ARG A 1 183 ? 2.342 14.937 1.907 1.00 96.38 183 ARG A CA 1
ATOM 1521 C C . ARG A 1 183 ? 3.296 13.921 1.306 1.00 96.38 183 ARG A C 1
ATOM 1523 O O . ARG A 1 183 ? 4.490 13.945 1.603 1.00 96.38 183 ARG A O 1
ATOM 1530 N N . PHE A 1 184 ? 2.763 13.049 0.468 1.00 97.38 184 PHE A N 1
ATOM 1531 C CA . PHE A 1 184 ? 3.552 12.156 -0.361 1.00 97.38 184 PHE A CA 1
ATOM 1532 C C . PHE A 1 184 ? 4.320 12.944 -1.415 1.00 97.38 184 PHE A C 1
ATOM 1534 O O . PHE A 1 184 ? 3.820 13.928 -1.967 1.00 97.38 184 PHE A O 1
ATOM 1541 N N . ASP A 1 185 ? 5.530 12.486 -1.723 1.00 96.56 185 ASP A N 1
ATOM 1542 C CA . ASP A 1 185 ? 6.337 13.093 -2.776 1.00 96.56 185 ASP A CA 1
ATOM 1543 C C . ASP A 1 185 ? 5.676 12.865 -4.144 1.00 96.56 185 ASP A C 1
ATOM 1545 O O . ASP A 1 185 ? 5.544 13.791 -4.954 1.00 96.56 185 ASP A O 1
ATOM 1549 N N . HIS A 1 186 ? 5.223 11.630 -4.393 1.00 96.06 186 HIS A N 1
ATOM 1550 C CA . HIS A 1 186 ? 4.755 11.213 -5.716 1.00 96.06 186 HIS A CA 1
ATOM 1551 C C . HIS A 1 186 ? 3.559 10.247 -5.748 1.00 96.06 186 HIS A C 1
ATOM 1553 O O . HIS A 1 186 ? 2.922 10.146 -6.796 1.00 96.06 186 HIS A O 1
ATOM 1559 N N . LEU A 1 187 ? 3.226 9.552 -4.650 1.00 96.50 187 LEU A N 1
ATOM 1560 C CA . LEU A 1 187 ? 2.168 8.526 -4.631 1.00 96.50 187 LEU A CA 1
ATOM 1561 C C . LEU A 1 187 ? 0.816 9.062 -5.133 1.00 96.50 187 LEU A C 1
ATOM 1563 O O . LEU A 1 187 ? 0.108 8.371 -5.862 1.00 96.50 187 LEU A O 1
ATOM 1567 N N . GLN A 1 188 ? 0.491 10.319 -4.826 1.00 93.88 188 GLN A N 1
ATOM 1568 C CA . GLN A 1 188 ? -0.729 10.994 -5.271 1.00 93.88 188 GLN A CA 1
ATOM 1569 C C . GLN A 1 188 ? -0.913 11.002 -6.798 1.00 93.88 188 GLN A C 1
ATOM 1571 O O . GLN A 1 188 ? -2.043 11.022 -7.285 1.00 93.88 188 GLN A O 1
ATOM 1576 N N . ASN A 1 189 ? 0.180 10.935 -7.565 1.00 93.38 189 ASN A N 1
ATOM 1577 C CA . ASN A 1 189 ? 0.143 10.958 -9.028 1.00 93.38 189 ASN A CA 1
ATOM 1578 C C . ASN A 1 189 ? -0.469 9.680 -9.629 1.00 93.38 189 ASN A C 1
ATOM 1580 O O . ASN A 1 189 ? -0.782 9.661 -10.813 1.00 93.38 189 ASN A O 1
ATOM 1584 N N . THR A 1 190 ? -0.652 8.621 -8.834 1.00 91.56 190 THR A N 1
ATOM 1585 C CA . THR A 1 190 ? -1.336 7.387 -9.263 1.00 91.56 190 THR A CA 1
ATOM 1586 C C . THR A 1 190 ? -2.855 7.554 -9.377 1.00 91.56 190 THR A C 1
ATOM 1588 O O . THR A 1 190 ? -3.503 6.788 -10.087 1.00 91.56 190 THR A O 1
ATOM 1591 N N . ALA A 1 191 ? -3.425 8.565 -8.711 1.00 88.94 191 ALA A N 1
ATOM 1592 C CA . ALA A 1 191 ? -4.869 8.804 -8.652 1.00 88.94 191 ALA A CA 1
ATOM 1593 C C . ALA A 1 191 ? -5.299 10.207 -9.112 1.00 88.94 191 ALA A C 1
ATOM 1595 O O . ALA A 1 191 ? -6.495 10.437 -9.341 1.00 88.94 191 ALA A O 1
ATOM 1596 N N . ALA A 1 192 ? -4.355 11.148 -9.204 1.00 89.62 192 ALA A N 1
ATOM 1597 C CA . ALA A 1 192 ? -4.620 12.509 -9.645 1.00 89.62 192 ALA A CA 1
ATOM 1598 C C . ALA A 1 192 ? -5.156 12.543 -11.093 1.00 89.62 192 ALA A C 1
ATOM 1600 O O . ALA A 1 192 ? -4.790 11.687 -11.902 1.00 89.62 192 ALA A O 1
ATOM 1601 N N . PRO A 1 193 ? -6.007 13.527 -11.440 1.00 91.12 193 PRO A N 1
ATOM 1602 C CA . PRO A 1 193 ? -6.354 13.794 -12.832 1.00 91.12 193 PRO A CA 1
ATOM 1603 C C . PRO A 1 193 ? -5.102 14.046 -13.680 1.00 91.12 193 PRO A C 1
ATOM 1605 O O . PRO A 1 193 ? -4.143 14.663 -13.215 1.00 91.12 193 PRO A O 1
ATOM 1608 N N . VAL A 1 194 ? -5.132 13.580 -14.922 1.00 93.75 194 VAL A N 1
ATOM 1609 C CA . VAL A 1 194 ? -4.052 13.679 -15.902 1.00 93.75 194 VAL A CA 1
ATOM 1610 C C . VAL A 1 194 ? -3.921 15.106 -16.443 1.00 93.75 194 VAL A C 1
ATOM 1612 O O . VAL A 1 194 ? -2.806 15.608 -16.570 1.00 93.75 194 VAL A O 1
ATOM 1615 N N . GLY A 1 195 ? -5.037 15.778 -16.732 1.00 94.19 195 GLY A N 1
ATOM 1616 C CA . GLY A 1 195 ? -5.071 17.149 -17.235 1.00 94.19 195 GLY A CA 1
ATOM 1617 C C . GLY A 1 195 ? -4.477 17.291 -18.639 1.00 94.19 195 GLY A C 1
ATOM 1618 O O . GLY A 1 195 ? -4.868 16.585 -19.565 1.00 94.19 195 GLY A O 1
ATOM 1619 N N . GLU A 1 196 ? -3.549 18.233 -18.812 1.00 96.81 196 GLU A N 1
ATOM 1620 C CA . GLU A 1 196 ? -2.840 18.453 -20.078 1.00 96.81 196 GLU A CA 1
ATOM 1621 C C . GLU A 1 196 ? -1.437 17.837 -20.022 1.00 96.81 196 GLU A C 1
ATOM 1623 O O . GLU A 1 196 ? -0.649 18.138 -19.124 1.00 96.81 196 GLU A O 1
ATOM 1628 N N . VAL A 1 197 ? -1.097 17.000 -21.007 1.00 96.38 197 VAL A N 1
ATOM 1629 C CA . VAL A 1 197 ? 0.203 16.318 -21.084 1.00 96.38 197 VAL A CA 1
ATOM 1630 C C . VAL A 1 197 ? 0.811 16.525 -22.465 1.00 96.38 197 VAL A C 1
ATOM 1632 O O . VAL A 1 197 ? 0.194 16.211 -23.479 1.00 96.38 197 VAL A O 1
ATOM 1635 N N . ASN A 1 198 ? 2.042 17.045 -22.518 1.00 95.69 198 ASN A N 1
ATOM 1636 C CA . ASN A 1 198 ? 2.763 17.353 -23.765 1.00 95.69 198 ASN A CA 1
ATOM 1637 C C . ASN A 1 198 ? 1.968 18.242 -24.750 1.00 95.69 198 ASN A C 1
ATOM 1639 O O . ASN A 1 198 ? 2.100 18.092 -25.963 1.00 95.69 198 ASN A O 1
ATOM 1643 N N . GLY A 1 199 ? 1.147 19.166 -24.235 1.00 96.56 199 GLY A N 1
ATOM 1644 C CA . GLY A 1 199 ? 0.313 20.067 -25.041 1.00 96.56 199 GLY A CA 1
ATOM 1645 C C . GLY A 1 199 ? -1.003 19.457 -25.538 1.00 96.56 199 GLY A C 1
ATOM 1646 O O . GLY A 1 199 ? -1.689 20.079 -26.347 1.00 96.56 199 GLY A O 1
ATOM 1647 N N . PHE A 1 200 ? -1.356 18.250 -25.086 1.00 97.56 200 PHE A N 1
ATOM 1648 C CA . PHE A 1 200 ? -2.622 17.592 -25.405 1.00 97.56 200 PHE A CA 1
ATOM 1649 C C . PHE A 1 200 ? -3.546 17.597 -24.188 1.00 97.56 200 PHE A C 1
ATOM 1651 O O . PHE A 1 200 ? -3.171 17.111 -23.121 1.00 97.56 200 PHE A O 1
ATOM 1658 N N . ASP A 1 201 ? -4.758 18.120 -24.363 1.00 97.31 201 ASP A N 1
ATOM 1659 C CA . ASP A 1 201 ? -5.811 18.108 -23.345 1.00 97.31 201 ASP A CA 1
ATOM 1660 C C . ASP A 1 201 ? -6.418 16.700 -23.216 1.00 97.31 201 ASP A C 1
ATOM 1662 O O . ASP A 1 201 ? -7.009 16.175 -24.164 1.00 97.31 201 ASP A O 1
ATOM 1666 N N . LEU A 1 202 ? -6.265 16.088 -22.038 1.00 97.19 202 LEU A N 1
ATOM 1667 C CA . LEU A 1 202 ? -6.780 14.761 -21.693 1.00 97.19 202 LEU A CA 1
ATOM 1668 C C . LEU A 1 202 ? -7.923 14.826 -20.663 1.00 97.19 202 LEU A C 1
ATOM 1670 O O . LEU A 1 202 ? -8.301 13.801 -20.098 1.00 97.19 202 LEU A O 1
ATOM 1674 N N . SER A 1 203 ? -8.540 15.992 -20.452 1.00 95.25 203 SER A N 1
ATOM 1675 C CA . SER A 1 203 ? -9.645 16.170 -19.495 1.00 95.25 203 SER A CA 1
ATOM 1676 C C . SER A 1 203 ? -10.849 15.251 -19.754 1.00 95.25 203 SER A C 1
ATOM 1678 O O . SER A 1 203 ? -11.494 14.791 -18.814 1.00 95.25 203 SER A O 1
ATOM 1680 N N . LEU A 1 204 ? -11.124 14.890 -21.014 1.00 95.94 204 LEU A N 1
ATOM 1681 C CA . LEU A 1 204 ? -12.157 13.899 -21.350 1.00 95.94 204 LEU A CA 1
ATOM 1682 C C . LEU A 1 204 ? -11.849 12.504 -20.782 1.00 95.94 204 LEU A C 1
ATOM 1684 O O . LEU A 1 204 ? -12.768 11.784 -20.384 1.00 95.94 204 LEU A O 1
ATOM 1688 N N . PHE A 1 205 ? -10.570 12.112 -20.751 1.00 95.81 205 PHE A N 1
ATOM 1689 C CA . PHE A 1 205 ? -10.150 10.872 -20.104 1.00 95.81 205 PHE A CA 1
ATOM 1690 C C . PHE A 1 205 ? -10.347 10.967 -18.590 1.00 95.81 205 PHE A C 1
ATOM 1692 O O . PHE A 1 205 ? -10.873 10.024 -18.000 1.00 95.81 205 PHE A O 1
ATOM 1699 N N . ASP A 1 206 ? -10.004 12.102 -17.976 1.00 93.31 206 ASP A N 1
ATOM 1700 C CA . ASP A 1 206 ? -10.211 12.318 -16.541 1.00 93.31 206 ASP A CA 1
ATOM 1701 C C . ASP A 1 206 ? -11.681 12.209 -16.154 1.00 93.31 206 ASP A C 1
ATOM 1703 O O . ASP A 1 206 ? -12.019 11.489 -15.215 1.00 93.31 206 ASP A O 1
ATOM 1707 N N . ASP A 1 207 ? -12.571 12.845 -16.912 1.00 91.19 207 ASP A N 1
ATOM 1708 C CA . ASP A 1 207 ? -14.010 12.779 -16.675 1.00 91.19 207 ASP A CA 1
ATOM 1709 C C . ASP A 1 207 ? -14.536 11.339 -16.704 1.00 91.19 207 ASP A C 1
ATOM 1711 O O . ASP A 1 207 ? -15.380 10.966 -15.884 1.00 91.19 207 ASP A O 1
ATOM 1715 N N . LEU A 1 208 ? -14.057 10.521 -17.646 1.00 92.62 208 LEU A N 1
ATOM 1716 C CA . LEU A 1 208 ? -14.441 9.115 -17.754 1.00 92.62 208 LEU A CA 1
ATOM 1717 C C . LEU A 1 208 ? -13.837 8.281 -16.615 1.00 92.62 208 LEU A C 1
ATOM 1719 O O . LEU A 1 208 ? -14.552 7.534 -15.945 1.00 92.62 208 LEU A O 1
ATOM 1723 N N . SER A 1 209 ? -12.531 8.426 -16.393 1.00 89.38 209 SER A N 1
ATOM 1724 C CA . SER A 1 209 ? -11.756 7.668 -15.412 1.00 89.38 209 SER A CA 1
ATOM 1725 C C . SER A 1 209 ? -12.242 7.938 -13.988 1.00 89.38 209 SER A C 1
ATOM 1727 O O . SER A 1 209 ? -12.543 7.002 -13.248 1.00 89.38 209 SER A O 1
ATOM 1729 N N . GLN A 1 210 ? -12.430 9.205 -13.612 1.00 85.12 210 GLN A N 1
ATOM 1730 C CA . GLN A 1 210 ? -12.889 9.572 -12.271 1.00 85.12 210 GLN A CA 1
ATOM 1731 C C . GLN A 1 210 ? -14.324 9.094 -12.012 1.00 85.12 210 GLN A C 1
ATOM 1733 O O . GLN A 1 210 ? -14.608 8.596 -10.924 1.00 85.12 210 GLN A O 1
ATOM 1738 N N . LYS A 1 211 ? -15.225 9.148 -13.007 1.00 85.31 211 LYS A N 1
ATOM 1739 C CA . LYS A 1 211 ? -16.579 8.573 -12.877 1.00 85.31 211 LYS A CA 1
ATOM 1740 C C . LYS A 1 211 ? -16.544 7.059 -12.684 1.00 85.31 211 LYS A C 1
ATOM 1742 O O . LYS A 1 211 ? -17.284 6.548 -11.847 1.00 85.31 211 LYS A O 1
ATOM 1747 N N . ALA A 1 212 ? -15.692 6.352 -13.427 1.00 85.81 212 ALA A N 1
ATOM 1748 C CA . ALA A 1 212 ? -15.515 4.914 -13.257 1.00 85.81 212 ALA A CA 1
ATOM 1749 C C . ALA A 1 212 ? -14.976 4.587 -11.855 1.00 85.81 212 ALA A C 1
ATOM 1751 O O . ALA A 1 212 ? -15.579 3.781 -11.150 1.00 85.81 212 ALA A O 1
ATOM 1752 N N . ARG A 1 213 ? -13.924 5.284 -11.399 1.00 81.56 213 ARG A N 1
ATOM 1753 C CA . ARG A 1 213 ? -13.354 5.113 -10.050 1.00 81.56 213 ARG A CA 1
ATOM 1754 C C . ARG A 1 213 ? -14.388 5.344 -8.952 1.00 81.56 213 ARG A C 1
ATOM 1756 O O . ARG A 1 213 ? -14.517 4.510 -8.066 1.00 81.56 213 ARG A O 1
ATOM 1763 N N . LEU A 1 214 ? -15.172 6.420 -9.039 1.00 77.62 214 LEU A N 1
ATOM 1764 C CA . LEU A 1 214 ? -16.243 6.706 -8.075 1.00 77.62 214 LEU A CA 1
ATOM 1765 C C . LEU A 1 214 ? -17.326 5.616 -8.038 1.00 77.62 214 LEU A C 1
ATOM 1767 O O . LEU A 1 214 ? -17.962 5.430 -7.004 1.00 77.62 214 LEU A O 1
ATOM 1771 N N . ALA A 1 215 ? -17.558 4.917 -9.152 1.00 77.69 215 ALA A N 1
ATOM 1772 C CA . ALA A 1 215 ? -18.573 3.873 -9.242 1.00 77.69 215 ALA A CA 1
ATOM 1773 C C . ALA A 1 215 ? -18.081 2.496 -8.767 1.00 77.69 215 ALA A C 1
ATOM 1775 O O . ALA A 1 215 ? -18.897 1.695 -8.312 1.00 77.69 215 ALA A O 1
ATOM 1776 N N . THR A 1 216 ? -16.786 2.193 -8.906 1.00 76.94 216 THR A N 1
ATOM 1777 C CA . THR A 1 216 ? -16.276 0.818 -8.746 1.00 76.94 216 THR A CA 1
ATOM 1778 C C . THR A 1 216 ? -15.124 0.658 -7.764 1.00 76.94 216 THR A C 1
ATOM 1780 O O . THR A 1 216 ? -14.858 -0.465 -7.340 1.00 76.94 216 THR A O 1
ATOM 1783 N N . THR A 1 217 ? -14.409 1.728 -7.428 1.00 69.81 217 THR A N 1
ATOM 1784 C CA . THR A 1 217 ? -13.192 1.649 -6.613 1.00 69.81 217 THR A CA 1
ATOM 1785 C C . THR A 1 217 ? -13.505 1.977 -5.159 1.00 69.81 217 THR A C 1
ATOM 1787 O O . THR A 1 217 ? -14.317 2.854 -4.859 1.00 69.81 217 THR A O 1
ATOM 1790 N N . ALA A 1 218 ? -12.856 1.260 -4.240 1.00 77.44 218 ALA A N 1
ATOM 1791 C CA . ALA A 1 218 ? -12.887 1.625 -2.832 1.00 77.44 218 ALA A CA 1
ATOM 1792 C C . ALA A 1 218 ? -12.328 3.044 -2.657 1.00 77.44 218 ALA A C 1
ATOM 1794 O O . ALA A 1 218 ? -11.382 3.435 -3.332 1.00 77.44 218 ALA A O 1
ATOM 1795 N N . LEU A 1 219 ? -12.901 3.817 -1.735 1.00 84.19 219 LEU A N 1
ATOM 1796 C CA . LEU A 1 219 ? -12.431 5.181 -1.484 1.00 84.19 219 LEU A CA 1
ATOM 1797 C C . LEU A 1 219 ? -10.990 5.204 -0.947 1.00 84.19 219 LEU A C 1
ATOM 1799 O O . LEU A 1 219 ? -10.265 6.165 -1.170 1.00 84.19 219 LEU A O 1
ATOM 1803 N N . VAL A 1 220 ? -10.593 4.148 -0.235 1.00 90.00 220 VAL A N 1
ATOM 1804 C CA . VAL A 1 220 ? -9.261 3.980 0.347 1.00 90.00 220 VAL A CA 1
ATOM 1805 C C . VAL A 1 220 ? -8.512 2.902 -0.430 1.00 90.00 220 VAL A C 1
ATOM 1807 O O . VAL A 1 220 ? -8.935 1.744 -0.442 1.00 90.00 220 VAL A O 1
ATOM 1810 N N . ASP A 1 221 ? -7.393 3.285 -1.037 1.00 90.94 221 ASP A N 1
ATOM 1811 C CA . ASP A 1 221 ? -6.475 2.381 -1.730 1.00 90.94 221 ASP A CA 1
ATOM 1812 C C . ASP A 1 221 ? -5.511 1.720 -0.729 1.00 90.94 221 ASP A C 1
ATOM 1814 O O . ASP A 1 221 ? -5.324 2.217 0.378 1.00 90.94 221 ASP A O 1
ATOM 1818 N N . ASN A 1 222 ? -4.891 0.589 -1.083 1.00 93.38 222 ASN A N 1
ATOM 1819 C CA . ASN A 1 222 ? -3.960 -0.121 -0.194 1.00 93.38 222 ASN A CA 1
ATOM 1820 C C . ASN A 1 222 ? -2.549 -0.163 -0.783 1.00 93.38 222 ASN A C 1
ATOM 1822 O O . ASN A 1 222 ? -2.307 -0.869 -1.766 1.00 93.38 222 ASN A O 1
ATOM 1826 N N . HIS A 1 223 ? -1.605 0.506 -0.121 1.00 95.75 223 HIS A N 1
ATOM 1827 C CA . HIS A 1 223 ? -0.220 0.634 -0.578 1.00 95.75 223 HIS A CA 1
ATOM 1828 C C . HIS A 1 223 ? 0.787 0.183 0.494 1.00 95.75 223 HIS A C 1
ATOM 1830 O O . HIS A 1 223 ? 0.547 0.374 1.689 1.00 95.75 223 HIS A O 1
ATOM 1836 N N . PRO A 1 224 ? 1.928 -0.418 0.107 1.00 96.44 224 PRO A N 1
ATOM 1837 C CA . PRO A 1 224 ? 3.063 -0.620 1.005 1.00 96.44 224 PRO A CA 1
ATOM 1838 C C . PRO A 1 224 ? 3.802 0.714 1.213 1.00 96.44 224 PRO A C 1
ATOM 1840 O O . PRO A 1 224 ? 4.749 1.026 0.497 1.00 96.44 224 PRO A O 1
ATOM 1843 N N . LEU A 1 225 ? 3.384 1.529 2.187 1.00 97.88 225 LEU A N 1
ATOM 1844 C CA . LEU A 1 225 ? 3.850 2.922 2.297 1.00 97.88 225 LEU A CA 1
ATOM 1845 C C . LEU A 1 225 ? 5.345 3.085 2.575 1.00 97.88 225 LEU A C 1
ATOM 1847 O O . LEU A 1 225 ? 5.893 4.155 2.344 1.00 97.88 225 LEU A O 1
ATOM 1851 N N . TRP A 1 226 ? 6.035 2.025 2.998 1.00 97.31 226 TRP A N 1
ATOM 1852 C CA . TRP A 1 226 ? 7.491 2.038 3.156 1.00 97.31 226 TRP A CA 1
ATOM 1853 C C . TRP A 1 226 ? 8.244 2.223 1.821 1.00 97.31 226 TRP A C 1
ATOM 1855 O O . TRP A 1 226 ? 9.417 2.593 1.835 1.00 97.31 226 TRP A O 1
ATOM 1865 N N . GLU A 1 227 ? 7.580 1.995 0.681 1.00 96.31 227 GLU A N 1
ATOM 1866 C CA . GLU A 1 227 ? 8.124 2.191 -0.672 1.00 96.31 227 GLU A CA 1
ATOM 1867 C C . G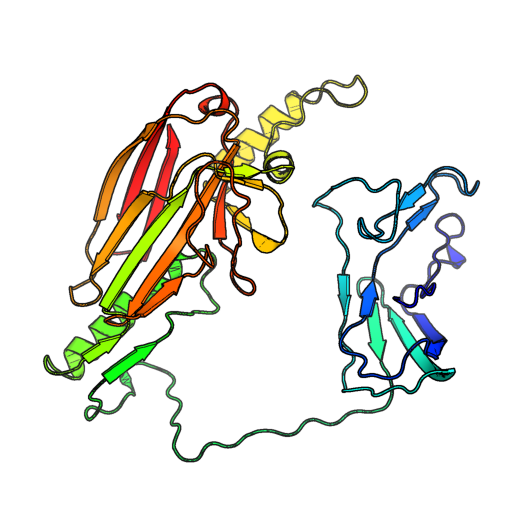LU A 1 227 ? 7.954 3.633 -1.184 1.00 96.31 227 GLU A C 1
ATOM 1869 O O . GLU A 1 227 ? 8.568 4.016 -2.183 1.00 96.31 227 GLU A O 1
ATOM 1874 N N . TYR A 1 228 ? 7.157 4.455 -0.492 1.00 96.81 228 TYR A N 1
ATOM 1875 C CA . TYR A 1 228 ? 6.796 5.804 -0.921 1.00 96.81 228 TYR A CA 1
ATOM 1876 C C . TYR A 1 228 ? 7.321 6.852 0.062 1.00 96.81 228 TYR A C 1
ATOM 1878 O O . TYR A 1 228 ? 7.071 6.795 1.261 1.00 96.81 228 TYR A O 1
ATOM 1886 N N . GLY A 1 229 ? 8.058 7.831 -0.465 1.00 96.06 229 GLY A N 1
ATOM 1887 C CA . GLY A 1 229 ? 8.529 8.975 0.313 1.00 96.06 229 GLY A CA 1
ATOM 1888 C C . GLY A 1 229 ? 7.409 9.970 0.611 1.00 96.06 229 GLY A C 1
ATOM 1889 O O . GLY A 1 229 ? 6.510 10.184 -0.213 1.00 96.06 229 GLY A O 1
ATOM 1890 N N . GLY A 1 230 ? 7.493 10.601 1.777 1.00 96.75 230 GLY A N 1
ATOM 1891 C CA . GLY A 1 230 ? 6.566 11.634 2.201 1.00 96.75 230 GLY A CA 1
ATOM 1892 C C . GLY A 1 230 ? 6.985 12.310 3.502 1.00 96.75 230 GLY A C 1
ATOM 1893 O O . GLY A 1 230 ? 8.026 12.007 4.102 1.00 96.75 230 GLY A O 1
ATOM 1894 N N . VAL A 1 231 ? 6.178 13.289 3.899 1.00 96.81 231 VAL A N 1
ATOM 1895 C CA . VAL A 1 231 ? 6.346 14.070 5.126 1.00 96.81 231 VAL A CA 1
ATOM 1896 C C . VAL A 1 231 ? 5.007 14.155 5.849 1.00 96.81 231 VAL A C 1
ATOM 1898 O O . VAL A 1 231 ? 4.002 14.553 5.254 1.00 96.81 231 VAL A O 1
ATOM 1901 N N . ALA A 1 232 ? 4.995 13.828 7.141 1.00 95.81 232 ALA A N 1
ATOM 1902 C CA . ALA A 1 232 ? 3.832 14.014 7.994 1.00 95.81 232 ALA A CA 1
ATOM 1903 C C . ALA A 1 232 ? 3.448 15.498 8.054 1.00 95.81 232 ALA A C 1
ATOM 1905 O O . ALA A 1 232 ? 4.278 16.377 8.284 1.00 95.81 232 ALA A O 1
ATOM 1906 N N . THR A 1 233 ? 2.164 15.775 7.867 1.00 94.88 233 THR A N 1
ATOM 1907 C CA . THR A 1 233 ? 1.577 17.127 7.915 1.00 94.88 233 THR A CA 1
ATOM 1908 C C . THR A 1 233 ? 0.625 17.306 9.097 1.00 94.88 233 THR A C 1
ATOM 1910 O O . THR A 1 233 ? 0.162 18.414 9.350 1.00 94.88 233 THR A O 1
ATOM 1913 N N . SER A 1 234 ? 0.379 16.237 9.855 1.00 94.00 234 SER A N 1
ATOM 1914 C CA . SER A 1 234 ? -0.288 16.262 11.153 1.00 94.00 234 SER A CA 1
ATOM 1915 C C . SER A 1 234 ? 0.323 15.208 12.072 1.00 94.00 234 SER A C 1
ATOM 1917 O O . SER A 1 234 ? 0.987 14.282 11.607 1.00 94.00 234 SER A O 1
ATOM 1919 N N . ASP A 1 235 ? 0.019 15.295 13.364 1.00 93.31 235 ASP A N 1
ATOM 1920 C CA . ASP A 1 235 ? 0.138 14.138 14.251 1.00 93.31 235 ASP A CA 1
ATOM 1921 C C . ASP A 1 235 ? -0.953 13.102 13.901 1.00 93.31 235 ASP A C 1
ATOM 1923 O O . ASP A 1 235 ? -1.930 13.409 13.201 1.00 93.31 235 ASP A O 1
ATOM 1927 N N . ARG A 1 236 ? -0.803 11.863 14.382 1.00 95.19 236 ARG A N 1
ATOM 1928 C CA . ARG A 1 236 ? -1.832 10.825 14.207 1.00 95.19 236 ARG A CA 1
ATOM 1929 C C . ARG A 1 236 ? -3.114 11.167 14.973 1.00 95.19 236 ARG A C 1
ATOM 1931 O O . ARG A 1 236 ? -3.066 11.722 16.070 1.00 95.19 236 ARG A O 1
ATOM 1938 N N . PHE A 1 237 ? -4.255 10.754 14.439 1.00 96.06 237 PHE A N 1
ATOM 1939 C CA . PHE A 1 237 ? -5.571 10.894 15.056 1.00 96.06 237 PHE A CA 1
ATOM 1940 C C . PHE A 1 237 ? -6.316 9.557 15.071 1.00 96.06 237 PHE A C 1
ATOM 1942 O O . PHE A 1 237 ? -6.190 8.739 14.160 1.00 96.06 237 PHE A O 1
ATOM 1949 N N . GLU A 1 238 ? -7.087 9.326 16.131 1.00 97.56 238 GLU A N 1
ATOM 1950 C CA . GLU A 1 238 ? -7.942 8.145 16.267 1.00 97.56 238 GLU A CA 1
ATOM 1951 C C . GLU A 1 238 ? -9.178 8.284 15.370 1.00 97.56 238 GLU A C 1
ATOM 1953 O O . GLU A 1 238 ? -9.844 9.318 15.379 1.00 97.56 238 GLU A O 1
ATOM 1958 N N . VAL A 1 239 ? -9.474 7.244 14.590 1.00 98.00 239 VAL A N 1
ATOM 1959 C CA . VAL A 1 239 ? -10.643 7.184 13.702 1.00 98.00 239 VAL A CA 1
ATOM 1960 C C . VAL A 1 239 ? -11.756 6.371 14.355 1.00 98.00 239 VAL A C 1
ATOM 1962 O O .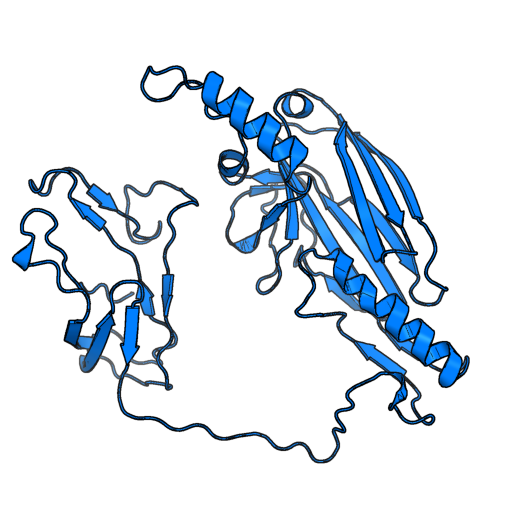 VAL A 1 239 ? -12.876 6.854 14.488 1.00 98.00 239 VAL A O 1
ATOM 1965 N N . LEU A 1 240 ? -11.448 5.139 14.767 1.00 98.31 240 LEU A N 1
ATOM 1966 C CA . LEU A 1 240 ? -12.355 4.235 15.476 1.00 98.31 240 LEU A CA 1
ATOM 1967 C C . LEU A 1 240 ? -11.559 3.393 16.470 1.00 98.31 240 LEU A C 1
ATOM 1969 O O . LEU A 1 240 ? -10.435 2.983 16.177 1.00 98.31 240 LEU A O 1
ATOM 1973 N N . ARG A 1 241 ? -12.172 3.071 17.607 1.00 97.94 241 ARG A N 1
ATOM 1974 C CA . ARG A 1 241 ? -11.597 2.190 18.621 1.00 97.94 241 ARG A CA 1
ATOM 1975 C C . ARG A 1 241 ? -12.534 1.033 18.916 1.00 97.94 241 ARG A C 1
ATOM 1977 O O . ARG A 1 241 ? -13.728 1.226 19.112 1.00 97.94 241 ARG A O 1
ATOM 1984 N N . PHE A 1 242 ? -11.962 -0.160 18.958 1.00 97.25 242 PHE A N 1
ATOM 1985 C CA . PHE A 1 242 ? -12.648 -1.433 19.096 1.00 97.25 242 PHE A CA 1
ATOM 1986 C C . PHE A 1 242 ? -12.229 -2.079 20.417 1.00 97.25 242 PHE A C 1
ATOM 1988 O O . PHE A 1 242 ? -11.037 -2.322 20.634 1.00 97.25 242 PHE A O 1
ATOM 1995 N N . ASP A 1 243 ? -13.190 -2.368 21.296 1.00 95.38 243 ASP A N 1
ATOM 1996 C CA . ASP A 1 243 ? -12.951 -3.192 22.483 1.00 95.38 243 ASP A CA 1
ATOM 1997 C C . ASP A 1 243 ? -13.291 -4.652 22.170 1.00 95.38 243 ASP A C 1
ATOM 1999 O O . ASP A 1 243 ? -14.454 -5.050 22.107 1.00 95.38 243 ASP A O 1
ATOM 2003 N N . LEU A 1 244 ? -12.254 -5.467 21.966 1.00 92.56 244 LEU A N 1
ATOM 2004 C CA . LEU A 1 244 ? -12.391 -6.878 21.595 1.00 92.56 244 LEU A CA 1
ATOM 2005 C C . LEU A 1 244 ? -12.942 -7.727 22.747 1.00 92.56 244 LEU A C 1
ATOM 2007 O O . LEU A 1 244 ? -13.267 -8.902 22.559 1.00 92.56 244 LEU A O 1
ATOM 2011 N N . GLN A 1 245 ? -13.042 -7.160 23.951 1.00 88.50 245 GLN A N 1
ATOM 2012 C CA . GLN A 1 245 ? -13.634 -7.835 25.096 1.00 88.50 245 GLN A CA 1
ATOM 2013 C C . GLN A 1 245 ? -15.164 -7.803 25.058 1.00 88.50 245 GLN A C 1
ATOM 2015 O O . GLN A 1 245 ? -15.782 -8.711 25.630 1.00 88.50 245 GLN A O 1
ATOM 2020 N N . GLU A 1 246 ? -15.745 -6.821 24.370 1.00 91.31 246 GLU A N 1
ATOM 2021 C CA . GLU A 1 246 ? -17.182 -6.660 24.150 1.00 91.31 246 GLU A CA 1
ATOM 2022 C C . GLU A 1 246 ? -17.645 -7.411 22.894 1.00 91.31 246 GLU A C 1
ATOM 2024 O O . GLU A 1 246 ? -16.831 -7.815 22.061 1.00 91.31 246 GLU A O 1
ATOM 2029 N N . ASP A 1 247 ? -18.955 -7.628 22.746 1.00 91.81 247 ASP A N 1
ATOM 2030 C CA . ASP A 1 247 ? -19.514 -8.162 21.499 1.00 91.81 247 ASP A CA 1
ATOM 2031 C C . ASP A 1 247 ? -19.345 -7.136 20.351 1.00 91.81 247 ASP A C 1
ATOM 2033 O O . ASP A 1 247 ? -19.525 -5.936 20.593 1.00 91.81 247 ASP A O 1
ATOM 2037 N N . PRO A 1 248 ? -19.046 -7.575 19.106 1.00 94.69 248 PRO A N 1
ATOM 2038 C CA . PRO A 1 248 ? -19.069 -6.718 17.927 1.00 94.69 248 PRO A CA 1
ATOM 2039 C C . PRO A 1 248 ? -20.368 -5.925 17.838 1.00 94.69 248 PRO A C 1
ATOM 2041 O O . PRO A 1 248 ? -21.460 -6.494 17.856 1.00 94.69 248 PRO A O 1
ATOM 2044 N N . HIS A 1 249 ? -20.237 -4.610 17.727 1.00 96.06 249 HIS A N 1
ATOM 2045 C CA . HIS A 1 249 ? -21.351 -3.679 17.622 1.00 96.06 249 HIS A CA 1
ATOM 2046 C C . HIS A 1 249 ? -20.982 -2.529 16.691 1.00 96.06 249 HIS A C 1
ATOM 2048 O O . HIS A 1 249 ? -19.804 -2.281 16.433 1.00 96.06 249 HIS A O 1
ATOM 2054 N N . ASP A 1 250 ? -21.998 -1.852 16.164 1.00 97.44 250 ASP A N 1
ATOM 2055 C CA . ASP A 1 250 ? -21.790 -0.762 15.220 1.00 97.44 250 ASP A CA 1
ATOM 2056 C C . ASP A 1 250 ? -21.091 0.414 15.908 1.00 97.44 250 ASP A C 1
ATOM 2058 O O . ASP A 1 250 ? -21.469 0.828 17.007 1.00 97.44 250 ASP A O 1
ATOM 2062 N N . LEU A 1 251 ? -20.093 0.979 15.233 1.00 97.75 251 LEU A N 1
ATOM 2063 C CA . LEU A 1 251 ? -19.377 2.167 15.692 1.00 97.75 251 LEU A CA 1
ATOM 2064 C C . LEU A 1 251 ? -19.528 3.284 14.671 1.00 97.75 251 LEU A C 1
ATOM 2066 O O . LEU A 1 251 ? -19.603 3.037 13.468 1.00 97.75 251 LEU A O 1
ATOM 2070 N N . HIS A 1 252 ? -19.540 4.523 15.148 1.00 97.94 252 HIS A N 1
ATOM 2071 C CA . HIS A 1 252 ? -19.608 5.700 14.296 1.00 97.94 252 HIS A CA 1
ATOM 2072 C C . HIS A 1 252 ? -18.815 6.846 14.913 1.00 97.94 252 HIS A C 1
ATOM 2074 O O . HIS A 1 252 ? -19.006 7.192 16.080 1.00 97.94 252 HIS A O 1
ATOM 2080 N N . ALA A 1 253 ? -17.965 7.461 14.100 1.00 97.75 253 ALA A N 1
ATOM 2081 C CA . ALA A 1 253 ? -17.257 8.681 14.427 1.00 97.75 253 ALA A CA 1
ATOM 2082 C C . ALA A 1 253 ? -17.435 9.691 13.291 1.00 97.75 253 ALA A C 1
ATOM 2084 O O . ALA A 1 253 ? -17.261 9.368 12.119 1.00 97.75 253 ALA A O 1
ATOM 2085 N N . ASN A 1 254 ? -17.764 10.931 13.652 1.00 97.81 254 ASN A N 1
ATOM 2086 C CA . ASN A 1 254 ? -17.839 12.049 12.723 1.00 97.81 254 ASN A CA 1
ATOM 2087 C C . ASN A 1 254 ? -17.074 13.229 13.316 1.00 97.81 254 ASN A C 1
ATOM 2089 O O . ASN A 1 254 ? -17.526 13.860 14.274 1.00 97.81 254 ASN A O 1
ATOM 2093 N N . PHE A 1 255 ? -15.903 13.513 12.762 1.00 97.31 255 PHE A N 1
ATOM 2094 C CA . PHE A 1 255 ? -14.999 14.518 13.307 1.00 97.31 255 PHE A CA 1
ATOM 2095 C C . PHE A 1 255 ? -14.300 15.292 12.198 1.00 97.31 255 PHE A C 1
ATOM 2097 O O . PHE A 1 255 ? -14.398 14.974 11.015 1.00 97.31 255 PHE A O 1
ATOM 2104 N N . LYS A 1 256 ? -13.641 16.375 12.594 1.00 95.94 256 LYS A N 1
ATOM 2105 C CA . LYS A 1 256 ? -12.953 17.292 11.696 1.00 95.94 256 LYS A CA 1
ATOM 2106 C C . LYS A 1 256 ? -11.468 17.283 12.030 1.00 95.94 256 LYS A C 1
ATOM 2108 O O . LYS A 1 256 ? -11.117 17.395 13.201 1.00 95.94 256 LYS A O 1
ATOM 2113 N N . ILE A 1 257 ? -10.633 17.192 11.003 1.00 94.38 257 ILE A N 1
ATOM 2114 C CA . ILE A 1 257 ? -9.187 17.397 11.093 1.00 94.38 257 ILE A CA 1
ATOM 2115 C C . ILE A 1 257 ? -8.835 18.739 10.444 1.00 94.38 257 ILE A C 1
ATOM 2117 O O . ILE A 1 257 ? -9.359 19.076 9.380 1.00 94.38 257 ILE A O 1
ATOM 2121 N N . ASP A 1 258 ? -7.997 19.533 11.106 1.00 88.25 258 ASP A N 1
ATOM 2122 C CA . ASP A 1 258 ? -7.587 20.865 10.650 1.00 88.25 258 ASP A CA 1
ATOM 2123 C C . ASP A 1 258 ? -6.145 20.850 10.106 1.00 88.25 258 ASP A C 1
ATOM 2125 O O . ASP A 1 258 ? -5.348 19.982 10.451 1.00 88.25 258 ASP A O 1
ATOM 2129 N N . SER A 1 259 ? -5.800 21.873 9.315 1.00 66.88 259 SER A N 1
ATOM 2130 C CA . SER A 1 259 ? -4.435 22.213 8.877 1.00 66.88 259 SER A CA 1
ATOM 2131 C C . SER A 1 259 ? -3.774 21.215 7.915 1.00 66.88 259 SER A C 1
ATOM 2133 O O . SER A 1 259 ? -2.771 20.585 8.228 1.00 66.88 259 SER A O 1
ATOM 2135 N N . LEU A 1 260 ? -4.295 21.177 6.687 1.00 71.38 260 LEU A N 1
ATOM 2136 C CA . LEU A 1 260 ? -3.852 20.315 5.583 1.00 71.38 260 LEU A CA 1
ATOM 2137 C C . LEU A 1 260 ? -2.820 20.970 4.649 1.00 71.38 260 LEU A C 1
ATOM 2139 O O . LEU A 1 260 ? -2.877 20.761 3.438 1.00 71.38 260 LEU A O 1
ATOM 2143 N N . HIS A 1 261 ? -1.945 21.850 5.151 1.00 73.94 261 HIS A N 1
ATOM 2144 C CA . HIS A 1 261 ? -1.043 22.571 4.246 1.00 73.94 261 HIS A CA 1
ATOM 2145 C C . HIS A 1 261 ? -0.160 21.567 3.493 1.00 73.94 261 HIS A C 1
ATOM 2147 O O . HIS A 1 261 ? 0.605 20.823 4.103 1.00 73.94 261 HIS A O 1
ATOM 2153 N N . ASP A 1 262 ? -0.323 21.537 2.171 1.00 87.19 262 ASP A N 1
ATOM 2154 C CA . ASP A 1 262 ? 0.320 20.606 1.243 1.00 87.19 262 ASP A CA 1
ATOM 2155 C C . ASP A 1 262 ? 0.015 19.108 1.469 1.00 87.19 262 ASP A C 1
ATOM 2157 O O . ASP A 1 262 ? 0.646 18.264 0.835 1.00 87.19 262 ASP A O 1
ATOM 2161 N N . THR A 1 263 ? -0.951 18.744 2.322 1.00 94.44 263 THR A N 1
ATOM 2162 C CA . THR A 1 263 ? -1.403 17.350 2.473 1.00 94.44 263 THR A CA 1
ATOM 2163 C C . THR A 1 263 ? -2.021 16.866 1.166 1.00 94.44 263 THR A C 1
ATOM 2165 O O . THR A 1 263 ? -2.883 17.532 0.593 1.00 94.44 263 THR A O 1
ATOM 2168 N N . ASN A 1 264 ? -1.631 15.676 0.713 1.00 95.19 264 ASN A N 1
ATOM 2169 C CA . ASN A 1 264 ? -2.190 15.058 -0.492 1.00 95.19 264 ASN A CA 1
ATOM 2170 C C . ASN A 1 264 ? -2.664 13.611 -0.272 1.00 95.19 264 ASN A C 1
ATOM 2172 O O . ASN A 1 264 ? -3.299 13.042 -1.162 1.00 95.19 264 ASN A O 1
ATOM 2176 N N . GLY A 1 265 ? -2.455 13.048 0.922 1.00 95.81 265 GLY A N 1
ATOM 2177 C CA . GLY A 1 265 ? -3.026 11.768 1.316 1.00 95.81 265 GLY A CA 1
ATOM 2178 C C . GLY A 1 265 ? -3.276 11.641 2.818 1.00 95.81 265 GLY A C 1
ATOM 2179 O O . GLY A 1 265 ? -2.702 12.361 3.635 1.00 95.81 265 GLY A O 1
ATOM 2180 N N . ILE A 1 266 ? -4.145 10.697 3.176 1.00 96.88 266 ILE A N 1
ATOM 2181 C CA . ILE A 1 266 ? -4.425 10.287 4.554 1.00 96.88 266 ILE A CA 1
ATOM 2182 C C . ILE A 1 266 ? -4.169 8.779 4.676 1.00 96.88 266 ILE A C 1
ATOM 2184 O O . ILE A 1 266 ? -5.045 7.981 4.324 1.00 96.88 266 ILE A O 1
ATOM 2188 N N . PRO A 1 267 ? -2.976 8.372 5.141 1.00 97.69 267 PRO A N 1
ATOM 2189 C CA . PRO A 1 267 ? -2.710 7.009 5.582 1.00 97.69 267 PRO A CA 1
ATOM 2190 C C . PRO A 1 267 ? -3.600 6.569 6.738 1.00 97.69 267 PRO A C 1
ATOM 2192 O O . PRO A 1 267 ? -3.899 7.352 7.638 1.00 97.69 267 PRO A O 1
ATOM 2195 N N . LEU A 1 268 ? -3.966 5.291 6.731 1.00 98.25 268 LEU A N 1
ATOM 2196 C CA . LEU A 1 268 ? -4.829 4.618 7.690 1.00 98.25 268 LEU A CA 1
ATOM 2197 C C . LEU A 1 268 ? -4.237 3.250 8.048 1.00 98.25 268 LEU A C 1
ATOM 2199 O O . LEU A 1 268 ? -3.869 2.463 7.169 1.00 98.25 268 LEU A O 1
ATOM 2203 N N . TRP A 1 269 ? -4.164 2.937 9.339 1.00 98.19 269 TRP A N 1
ATOM 2204 C CA . TRP A 1 269 ? -3.615 1.667 9.825 1.00 98.19 269 TRP A CA 1
ATOM 2205 C C . TRP A 1 269 ? -4.249 1.232 11.146 1.00 98.19 269 TRP A C 1
ATOM 2207 O O . TRP A 1 269 ? -4.870 2.031 11.844 1.00 98.19 269 TRP A O 1
ATOM 2217 N N . MET A 1 270 ? -4.071 -0.043 11.496 1.00 97.75 270 MET A N 1
ATOM 2218 C CA . MET A 1 270 ? -4.515 -0.589 12.775 1.00 97.75 270 MET A CA 1
ATOM 2219 C C . MET A 1 270 ? -3.362 -0.614 13.779 1.00 97.75 270 MET A C 1
ATOM 2221 O O . MET A 1 270 ? -2.231 -0.981 13.448 1.00 97.75 270 MET A O 1
ATOM 2225 N N . GLU A 1 271 ? -3.665 -0.299 15.030 1.00 97.31 271 GLU A N 1
ATOM 2226 C CA . GLU A 1 271 ? -2.837 -0.648 16.181 1.00 97.31 271 GLU A CA 1
ATOM 2227 C C . GLU A 1 271 ? -3.601 -1.606 17.089 1.00 97.31 271 GLU A C 1
ATOM 2229 O O . GLU A 1 271 ? -4.756 -1.369 17.431 1.00 97.31 271 GLU A O 1
ATOM 2234 N N . TRP A 1 272 ? -2.950 -2.701 17.464 1.00 96.50 272 TRP A N 1
ATOM 2235 C CA . TRP A 1 272 ? -3.500 -3.758 18.304 1.00 96.50 272 TRP A CA 1
ATOM 2236 C C . TRP A 1 272 ? -2.823 -3.727 19.670 1.00 96.50 272 TRP A C 1
ATOM 2238 O O . TRP A 1 272 ? -1.596 -3.757 19.754 1.00 96.50 272 TRP A O 1
ATOM 2248 N N . HIS A 1 273 ? -3.601 -3.683 20.745 1.00 95.56 273 HIS A N 1
ATOM 2249 C CA . HIS A 1 273 ? -3.088 -3.517 22.102 1.00 95.56 273 HIS A CA 1
ATOM 2250 C C . HIS A 1 273 ? -3.159 -4.834 22.883 1.00 95.56 273 HIS A C 1
ATOM 2252 O O . HIS A 1 273 ? -4.234 -5.398 23.073 1.00 95.56 273 HIS A O 1
ATOM 2258 N N . PHE A 1 274 ? -2.000 -5.296 23.347 1.00 92.31 274 PHE A N 1
ATOM 2259 C CA . PHE A 1 274 ? -1.737 -6.527 24.090 1.00 92.31 274 PHE A CA 1
ATOM 2260 C C . PHE A 1 274 ? -1.282 -6.178 25.515 1.00 92.31 274 PHE A C 1
ATOM 2262 O O . PHE A 1 274 ? -0.090 -6.194 25.839 1.00 92.31 274 PHE A O 1
ATOM 2269 N N . GLY A 1 275 ? -2.222 -5.809 26.380 1.00 89.25 275 GLY A N 1
ATOM 2270 C CA . GLY A 1 275 ? -1.913 -5.256 27.698 1.00 89.25 275 GLY A CA 1
ATOM 2271 C C . GLY A 1 275 ? -1.054 -3.991 27.577 1.00 89.25 275 GLY A C 1
ATOM 2272 O O . GLY A 1 275 ? -1.514 -2.977 27.066 1.00 89.25 275 GLY A O 1
ATOM 2273 N N . ASN A 1 276 ? 0.205 -4.062 28.020 1.00 89.62 276 ASN A N 1
ATOM 2274 C CA . ASN A 1 276 ? 1.151 -2.935 27.977 1.00 89.62 276 ASN A CA 1
ATOM 2275 C C . ASN A 1 276 ? 1.951 -2.844 26.664 1.00 89.62 276 ASN A C 1
ATOM 2277 O O . ASN A 1 276 ? 2.793 -1.959 26.519 1.00 89.62 276 ASN A O 1
ATOM 2281 N N . TYR A 1 277 ? 1.745 -3.780 25.738 1.00 91.38 277 TYR A N 1
ATOM 2282 C CA . TYR A 1 277 ? 2.404 -3.809 24.437 1.00 91.38 277 TYR A CA 1
ATOM 2283 C C . TYR A 1 277 ? 1.424 -3.392 23.338 1.00 91.38 277 TYR A C 1
ATOM 2285 O O . TYR A 1 277 ? 0.261 -3.776 23.374 1.00 91.38 277 TYR A O 1
ATOM 2293 N N . SER A 1 278 ? 1.895 -2.650 22.339 1.00 92.56 278 SER A N 1
ATOM 2294 C CA . SER A 1 278 ? 1.101 -2.279 21.165 1.00 92.56 278 SER A CA 1
ATOM 2295 C C . SER A 1 278 ? 1.805 -2.744 19.899 1.00 92.56 278 SER A C 1
ATOM 2297 O O . SER A 1 278 ? 3.012 -2.555 19.742 1.00 92.56 278 SER A O 1
ATOM 2299 N N . HIS A 1 279 ? 1.040 -3.322 18.983 1.00 92.88 279 HIS A N 1
ATOM 2300 C CA . HIS A 1 279 ? 1.497 -3.769 17.681 1.00 92.88 279 H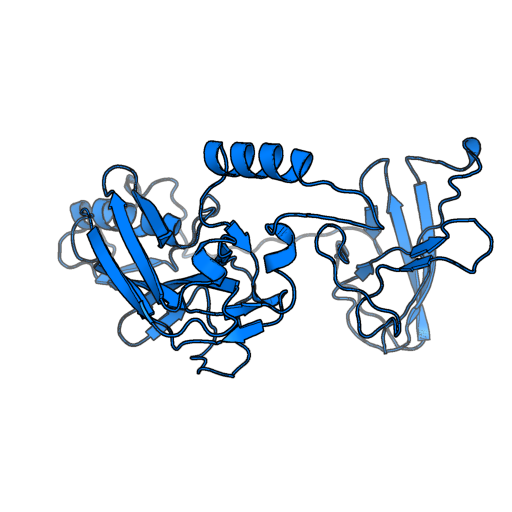IS A CA 1
ATOM 2301 C C . HIS A 1 279 ? 0.846 -2.929 16.585 1.00 92.88 279 HIS A C 1
ATOM 2303 O O . HIS A 1 279 ? -0.354 -3.028 16.344 1.00 92.88 279 HIS A O 1
ATOM 2309 N N . SER A 1 280 ? 1.646 -2.122 15.895 1.00 95.50 280 SER A N 1
ATOM 2310 C CA . SER A 1 280 ? 1.191 -1.329 14.752 1.00 95.50 280 SER A CA 1
ATOM 2311 C C . SER A 1 280 ? 1.312 -2.107 13.440 1.00 95.50 280 SER A C 1
ATOM 2313 O O . SER A 1 280 ? 2.305 -2.809 13.213 1.00 95.50 280 SER A O 1
ATOM 2315 N N . THR A 1 281 ? 0.316 -1.955 12.561 1.00 96.00 281 THR A N 1
ATOM 2316 C CA . THR A 1 281 ? 0.347 -2.385 11.150 1.00 96.00 281 THR A CA 1
ATOM 2317 C C . THR A 1 281 ? 0.688 -1.233 10.192 1.00 96.00 281 THR A C 1
ATOM 2319 O O . THR A 1 281 ? 0.579 -1.388 8.977 1.00 96.00 281 THR A O 1
ATOM 2322 N N . GLY A 1 282 ? 1.058 -0.065 10.720 1.00 97.06 282 GLY A N 1
ATOM 2323 C CA . GLY A 1 282 ? 1.411 1.128 9.953 1.00 97.06 282 GLY A CA 1
ATOM 2324 C C . GLY A 1 282 ? 2.717 1.726 10.447 1.00 97.06 282 GLY A C 1
ATOM 2325 O O . GLY A 1 282 ? 3.784 1.213 10.122 1.00 97.06 282 GLY A O 1
ATOM 2326 N N . LEU A 1 283 ? 2.647 2.810 11.218 1.00 96.56 283 LEU A N 1
ATOM 2327 C CA . LEU A 1 283 ? 3.834 3.496 11.731 1.00 96.56 283 LEU A CA 1
ATOM 2328 C C . LEU A 1 283 ? 4.672 2.587 12.644 1.00 96.56 283 LEU A C 1
ATOM 2330 O O . LEU A 1 283 ? 4.141 1.967 13.567 1.00 96.56 283 LEU A O 1
ATOM 2334 N N . LYS A 1 284 ? 5.988 2.529 12.414 1.00 95.06 284 LYS A N 1
ATOM 2335 C CA . LYS A 1 284 ? 6.952 1.802 13.263 1.00 95.06 284 LYS A CA 1
ATOM 2336 C C . LYS A 1 284 ? 7.224 2.513 14.584 1.00 95.06 284 LYS A C 1
ATOM 2338 O O . LYS A 1 284 ? 7.494 1.868 15.593 1.00 95.06 284 LYS A O 1
ATOM 2343 N N . HIS A 1 285 ? 7.215 3.835 14.547 1.00 92.62 285 HIS A N 1
ATOM 2344 C CA . HIS A 1 285 ? 7.351 4.729 15.686 1.00 92.62 285 HIS A CA 1
ATOM 2345 C C . HIS A 1 285 ? 6.505 5.970 15.420 1.00 92.62 285 HIS A C 1
ATOM 2347 O O . HIS A 1 285 ? 6.130 6.239 14.278 1.00 92.62 285 HIS A O 1
ATOM 2353 N N . GLU A 1 286 ? 6.183 6.701 16.481 1.00 92.38 286 GLU A N 1
ATOM 2354 C CA . GLU A 1 286 ? 5.470 7.968 16.364 1.00 92.38 286 GLU A CA 1
ATOM 2355 C C . GLU A 1 286 ? 6.242 8.928 15.451 1.00 92.38 286 GLU A C 1
ATOM 2357 O O . GLU A 1 286 ? 7.465 9.033 15.551 1.00 92.38 286 GLU A O 1
ATOM 2362 N N . SER A 1 287 ? 5.519 9.592 14.553 1.00 92.31 287 SER A N 1
ATOM 2363 C CA . SER A 1 287 ? 6.056 10.584 13.628 1.00 92.31 287 SER A CA 1
ATOM 2364 C C . SER A 1 287 ? 5.355 11.905 13.888 1.00 92.31 287 SER A C 1
ATOM 2366 O O . SER A 1 287 ? 4.134 11.939 14.053 1.00 92.31 287 SER A O 1
ATOM 2368 N N . LYS A 1 288 ? 6.137 12.979 13.969 1.00 91.44 288 LYS A N 1
ATOM 2369 C CA . LYS A 1 288 ? 5.629 14.333 14.177 1.00 91.44 288 LYS A CA 1
ATOM 2370 C C . LYS A 1 288 ? 5.494 15.070 12.860 1.00 91.44 288 LYS A C 1
ATOM 2372 O O . LYS A 1 288 ? 6.165 14.769 11.875 1.00 91.44 288 LYS A O 1
ATOM 2377 N N . THR A 1 289 ? 4.684 16.120 12.883 1.00 92.88 289 THR A N 1
ATOM 2378 C CA . THR A 1 289 ? 4.577 17.062 11.764 1.00 92.88 289 THR A CA 1
ATOM 2379 C C . THR A 1 289 ? 5.964 17.543 11.304 1.00 92.88 289 THR A C 1
ATOM 2381 O O . THR A 1 289 ? 6.757 18.047 12.100 1.00 92.88 289 THR A O 1
ATOM 2384 N N . GLY A 1 290 ? 6.244 17.407 10.007 1.00 93.00 290 GLY A N 1
ATOM 2385 C CA . GLY A 1 290 ? 7.518 17.752 9.373 1.00 93.00 290 GLY A CA 1
ATOM 2386 C C . GLY A 1 290 ? 8.532 16.606 9.286 1.00 93.00 290 GLY A C 1
ATOM 2387 O O . GLY A 1 290 ? 9.546 16.760 8.607 1.00 93.00 290 GLY A O 1
ATOM 2388 N N . GLU A 1 291 ? 8.276 15.463 9.924 1.00 95.31 291 GLU A N 1
ATOM 2389 C CA . GLU A 1 291 ? 9.135 14.279 9.846 1.00 95.31 291 GLU A CA 1
ATOM 2390 C C . GLU A 1 291 ? 8.710 13.347 8.704 1.00 95.31 291 GLU A C 1
ATOM 2392 O O . GLU A 1 291 ? 7.555 13.344 8.278 1.00 95.31 291 GLU A O 1
ATOM 2397 N N . SER A 1 292 ? 9.647 12.535 8.208 1.00 96.75 292 SER A N 1
ATOM 2398 C CA . SER A 1 292 ? 9.335 11.463 7.258 1.00 96.75 292 SER A CA 1
ATOM 2399 C C . SER A 1 292 ? 8.871 10.222 8.024 1.00 96.75 292 SER A C 1
ATOM 2401 O O . SER A 1 292 ? 9.665 9.674 8.798 1.00 96.75 292 SER A O 1
ATOM 2403 N N . PRO A 1 293 ? 7.626 9.757 7.831 1.00 96.75 293 PRO A N 1
ATOM 2404 C CA . PRO A 1 293 ? 7.112 8.615 8.571 1.00 96.75 293 PRO A CA 1
ATOM 2405 C C . PRO A 1 293 ? 7.831 7.315 8.202 1.00 96.75 293 PRO A C 1
ATOM 2407 O O . PRO A 1 293 ? 8.115 7.042 7.036 1.00 96.75 293 PRO A O 1
ATOM 2410 N N . ALA A 1 294 ? 8.093 6.471 9.199 1.00 97.38 294 ALA A N 1
ATOM 2411 C CA . ALA A 1 294 ? 8.640 5.138 8.978 1.00 97.38 294 ALA A CA 1
ATOM 2412 C C . ALA A 1 294 ? 7.516 4.095 9.000 1.00 97.38 294 ALA A C 1
ATOM 2414 O O . ALA A 1 294 ? 7.068 3.668 10.067 1.00 97.38 294 ALA A O 1
ATOM 2415 N N . TRP A 1 295 ? 7.081 3.664 7.820 1.00 97.88 295 TRP A N 1
ATOM 2416 C CA . TRP A 1 295 ? 6.032 2.660 7.649 1.00 97.88 295 TRP A CA 1
ATOM 2417 C C . TRP A 1 295 ? 6.570 1.228 7.763 1.00 97.88 295 TRP A C 1
ATOM 2419 O O . TRP A 1 295 ? 7.717 0.944 7.412 1.00 97.88 295 TRP A O 1
ATOM 2429 N N . LYS A 1 296 ? 5.750 0.320 8.296 1.00 95.25 296 LYS A N 1
ATOM 2430 C CA . LYS A 1 296 ? 6.087 -1.088 8.523 1.00 95.25 296 LYS A CA 1
ATOM 2431 C C . LYS A 1 296 ? 6.061 -1.903 7.229 1.00 95.25 296 LYS A C 1
ATOM 2433 O O . LYS A 1 296 ? 5.074 -1.885 6.499 1.00 95.25 296 LYS A O 1
ATOM 2438 N N . GLU A 1 297 ? 7.123 -2.669 6.993 1.00 93.81 297 GLU A N 1
ATOM 2439 C CA . GLU A 1 297 ? 7.200 -3.632 5.895 1.00 93.81 297 GLU A CA 1
ATOM 2440 C C . GLU A 1 297 ? 6.352 -4.883 6.178 1.00 93.81 297 GLU A C 1
ATOM 2442 O O . GLU A 1 297 ? 6.107 -5.252 7.329 1.00 93.81 297 GLU A O 1
ATOM 2447 N N . GLY A 1 298 ? 5.930 -5.576 5.118 1.00 84.88 298 GLY A N 1
ATOM 2448 C CA . GLY A 1 298 ? 5.161 -6.825 5.218 1.00 84.88 298 GLY A CA 1
ATOM 2449 C C . GLY A 1 298 ? 3.653 -6.639 5.415 1.00 84.88 298 GLY A C 1
ATOM 2450 O O . GLY A 1 298 ? 2.919 -7.622 5.439 1.00 84.88 298 GLY A O 1
ATOM 2451 N N . VAL A 1 299 ? 3.180 -5.395 5.507 1.00 89.75 299 VAL A N 1
ATOM 2452 C CA . VAL A 1 299 ? 1.760 -5.026 5.552 1.00 89.75 299 VAL A CA 1
ATOM 2453 C C . VAL A 1 299 ? 1.514 -3.814 4.657 1.00 89.75 299 VAL A C 1
ATOM 2455 O O . VAL A 1 299 ? 2.387 -2.961 4.504 1.00 89.75 299 VAL A O 1
ATOM 2458 N N . ARG A 1 300 ? 0.324 -3.743 4.055 1.00 94.38 300 ARG A N 1
ATOM 2459 C CA . ARG A 1 300 ? -0.136 -2.558 3.319 1.00 94.38 300 ARG A CA 1
ATOM 2460 C C . ARG A 1 300 ? -0.978 -1.689 4.242 1.00 94.38 300 ARG A C 1
ATOM 2462 O O . ARG A 1 300 ? -1.715 -2.212 5.077 1.00 94.38 300 ARG A O 1
ATOM 2469 N N . GLN A 1 301 ? -0.869 -0.379 4.084 1.00 97.75 301 GLN A N 1
ATOM 2470 C CA . GLN A 1 301 ? -1.704 0.593 4.776 1.00 97.75 301 GLN A CA 1
ATOM 2471 C C . GLN A 1 301 ? -2.787 1.084 3.822 1.00 97.75 301 GLN A C 1
ATOM 2473 O O . GLN A 1 301 ? -2.575 1.145 2.608 1.00 97.75 301 GLN A O 1
ATOM 2478 N N . GLY A 1 302 ? -3.938 1.445 4.385 1.00 97.31 302 GLY A N 1
ATOM 2479 C CA . GLY A 1 302 ? -4.948 2.167 3.631 1.00 97.31 302 GLY A CA 1
ATOM 2480 C C . GLY A 1 302 ? -4.460 3.590 3.379 1.00 97.31 302 GLY A C 1
ATOM 2481 O O . GLY A 1 302 ? -3.848 4.185 4.259 1.00 97.31 302 GLY A O 1
ATOM 2482 N N . VAL A 1 303 ? -4.722 4.156 2.212 1.00 96.81 303 VAL A N 1
ATOM 2483 C CA . VAL A 1 303 ? -4.492 5.566 1.907 1.00 96.81 303 VAL A CA 1
ATOM 2484 C C . VAL A 1 303 ? -5.709 6.121 1.197 1.00 96.81 303 VAL A C 1
ATOM 2486 O O . VAL A 1 303 ? -6.148 5.602 0.174 1.00 96.81 303 VAL A O 1
ATOM 2489 N N . TYR A 1 304 ? -6.230 7.221 1.724 1.00 95.31 304 TYR A N 1
ATOM 2490 C CA . TYR A 1 304 ? -7.111 8.090 0.964 1.00 95.31 304 TYR A CA 1
ATOM 2491 C C . TYR A 1 304 ? -6.279 9.180 0.284 1.00 95.31 304 TYR A C 1
ATOM 2493 O O . TYR A 1 304 ? -5.729 10.040 0.969 1.00 95.31 304 TYR A O 1
ATOM 2501 N N . LEU A 1 305 ? -6.175 9.154 -1.046 1.00 94.38 305 LEU A N 1
ATOM 2502 C CA . LEU A 1 305 ? -5.566 10.243 -1.816 1.00 94.38 305 LEU A CA 1
ATOM 2503 C C . LEU A 1 305 ? -6.598 11.356 -2.016 1.00 94.38 305 LEU A C 1
ATOM 2505 O O . LEU A 1 305 ? -7.703 11.107 -2.500 1.00 94.38 305 LEU A O 1
ATOM 2509 N N . LEU A 1 306 ? -6.249 12.582 -1.618 1.00 92.00 306 LEU A N 1
ATOM 2510 C CA . LEU A 1 306 ? -7.197 13.696 -1.604 1.00 92.00 306 LEU A CA 1
ATOM 2511 C C . LEU A 1 306 ? -7.680 14.016 -3.021 1.00 92.00 306 LEU A C 1
ATOM 2513 O O . LEU A 1 306 ? -6.891 14.199 -3.948 1.00 92.00 306 LEU A O 1
ATOM 2517 N N . SER A 1 307 ? -8.998 14.153 -3.172 1.00 87.69 307 SER A N 1
ATOM 2518 C CA . SER A 1 307 ? -9.585 14.635 -4.419 1.00 87.69 307 SER A CA 1
ATOM 2519 C C . SER A 1 307 ? -9.198 16.100 -4.683 1.00 87.69 307 SER A C 1
ATOM 2521 O O . SER A 1 307 ? -8.945 16.853 -3.734 1.00 87.69 307 SER A O 1
ATOM 2523 N N . PRO A 1 308 ? -9.231 16.566 -5.948 1.00 85.56 308 PRO A N 1
ATOM 2524 C CA . PRO A 1 308 ? -8.934 17.961 -6.280 1.00 85.56 308 PRO A CA 1
ATOM 2525 C C . PRO A 1 308 ? -9.750 18.987 -5.479 1.00 85.56 308 PRO A C 1
ATOM 2527 O O . PRO A 1 308 ? -9.244 20.054 -5.140 1.00 85.56 308 PRO A O 1
ATOM 2530 N N . ALA A 1 309 ? -10.998 18.651 -5.134 1.00 85.62 309 ALA A N 1
ATOM 2531 C CA . ALA A 1 309 ? -11.866 19.505 -4.327 1.00 85.62 309 ALA A CA 1
ATOM 2532 C C . ALA A 1 309 ? -11.388 19.639 -2.870 1.00 85.62 309 ALA A C 1
ATOM 2534 O O . ALA A 1 309 ? -11.545 20.705 -2.272 1.00 85.62 309 ALA A O 1
ATOM 2535 N N . LEU A 1 310 ? -10.796 18.579 -2.309 1.00 89.31 310 LEU A N 1
ATOM 2536 C CA . LEU A 1 310 ? -10.308 18.551 -0.929 1.00 89.31 310 LEU A CA 1
ATOM 2537 C C . LEU A 1 310 ? -8.897 19.115 -0.773 1.00 89.31 310 LEU A C 1
ATOM 2539 O O . LEU A 1 310 ? -8.603 19.674 0.279 1.00 89.31 310 LEU A O 1
ATOM 2543 N N . LEU A 1 311 ? -8.058 19.057 -1.813 1.00 88.69 311 LEU A N 1
ATOM 2544 C CA . LEU A 1 311 ? -6.716 19.665 -1.802 1.00 88.69 311 LEU A CA 1
ATOM 2545 C C . LEU A 1 311 ? -6.741 21.180 -1.520 1.00 88.69 311 LEU A C 1
ATOM 2547 O O . LEU A 1 311 ? -5.759 21.741 -1.047 1.00 88.69 311 LEU A O 1
ATOM 2551 N N . GLN A 1 312 ? -7.859 21.855 -1.805 1.00 83.81 312 GLN A N 1
ATOM 2552 C CA . GLN A 1 312 ? -8.027 23.294 -1.568 1.00 83.81 312 GLN A CA 1
ATOM 2553 C C . GLN A 1 312 ? -8.614 23.620 -0.185 1.00 83.81 312 GLN A C 1
ATOM 2555 O O . GLN A 1 312 ? -8.733 24.794 0.180 1.00 83.81 312 GLN A O 1
ATOM 2560 N N . GLN A 1 313 ? -9.012 22.607 0.586 1.00 86.56 313 GLN A N 1
ATOM 2561 C CA . GLN A 1 313 ? -9.648 22.800 1.883 1.00 86.56 313 GLN A CA 1
ATOM 2562 C C . GLN A 1 313 ? -8.604 22.919 2.993 1.00 86.56 313 GLN A C 1
ATOM 2564 O O . GLN A 1 313 ? -7.582 22.244 3.006 1.00 86.56 313 GLN A O 1
ATOM 2569 N N . LYS A 1 314 ? -8.893 23.756 3.994 1.00 88.19 314 LYS A N 1
ATOM 2570 C CA . LYS A 1 314 ? -8.045 23.884 5.197 1.00 88.19 314 LYS A CA 1
ATOM 2571 C C . LYS A 1 314 ? -8.305 22.797 6.237 1.00 88.19 314 LYS A C 1
ATOM 2573 O O . LYS A 1 314 ? -7.629 22.749 7.262 1.00 88.19 314 LYS A O 1
ATOM 2578 N N . SER A 1 315 ? -9.320 21.983 5.998 1.00 92.19 315 SER A N 1
ATOM 2579 C CA . SER A 1 315 ? -9.789 20.950 6.901 1.00 92.19 315 SER A CA 1
ATOM 2580 C C . SER A 1 315 ? -10.644 19.944 6.156 1.00 92.19 315 SER A C 1
ATOM 2582 O O . SER A 1 315 ? -11.351 20.340 5.232 1.00 92.19 315 SER A O 1
ATOM 2584 N N . ILE A 1 316 ? -10.658 18.703 6.626 1.00 93.62 316 ILE A N 1
ATOM 2585 C CA . ILE A 1 316 ? -11.503 17.630 6.096 1.00 93.62 316 ILE A CA 1
ATOM 2586 C C . ILE A 1 316 ? -12.371 17.093 7.226 1.00 93.62 316 ILE A C 1
ATOM 2588 O O . ILE A 1 316 ? -11.917 16.951 8.368 1.00 93.62 316 ILE A O 1
ATOM 2592 N N . ARG A 1 317 ? -13.629 16.797 6.914 1.00 95.31 317 ARG A N 1
ATOM 2593 C CA . ARG A 1 317 ? -14.506 16.034 7.790 1.00 95.31 317 ARG A CA 1
ATOM 2594 C C . ARG A 1 317 ? -14.420 14.558 7.431 1.00 95.31 317 ARG A C 1
ATOM 2596 O O . ARG A 1 317 ? -14.490 14.199 6.260 1.00 95.31 317 ARG A O 1
ATOM 2603 N N . ILE A 1 318 ? -14.267 13.719 8.449 1.00 96.25 318 ILE A N 1
ATOM 2604 C CA . ILE A 1 318 ? -14.193 12.265 8.321 1.00 96.25 318 ILE A CA 1
ATOM 2605 C C . ILE A 1 318 ? -15.447 11.682 8.972 1.00 96.25 318 ILE A C 1
ATOM 2607 O O . ILE A 1 318 ? -15.700 11.929 10.152 1.00 96.25 318 ILE A O 1
ATOM 2611 N N . ASP A 1 319 ? -16.235 10.937 8.197 1.00 97.50 319 ASP A N 1
ATOM 2612 C CA . ASP A 1 319 ? -17.322 10.079 8.686 1.00 97.50 319 ASP A CA 1
ATOM 2613 C C . ASP A 1 319 ? -16.853 8.626 8.557 1.00 97.50 319 ASP A C 1
ATOM 2615 O O . ASP A 1 319 ? -16.608 8.140 7.450 1.00 97.50 319 ASP A O 1
ATOM 2619 N N . ALA A 1 320 ? -16.657 7.968 9.695 1.00 97.69 320 ALA A N 1
ATOM 2620 C CA . ALA A 1 320 ? -16.196 6.593 9.794 1.00 97.69 320 ALA A CA 1
ATOM 2621 C C . ALA A 1 320 ? -17.263 5.751 10.485 1.00 97.69 320 ALA A C 1
ATOM 2623 O O . ALA A 1 320 ? -17.710 6.089 11.583 1.00 97.69 320 ALA A O 1
ATOM 2624 N N . ARG A 1 321 ? -17.654 4.637 9.864 1.00 97.75 321 ARG A N 1
ATOM 2625 C CA . ARG A 1 321 ? -18.642 3.707 10.424 1.00 97.75 321 ARG A CA 1
ATOM 2626 C C . ARG A 1 321 ? -18.145 2.284 10.320 1.00 97.75 321 ARG A C 1
ATOM 2628 O O . ARG A 1 321 ? -17.685 1.887 9.256 1.00 97.75 321 ARG A O 1
ATOM 2635 N N . PHE A 1 322 ? -18.274 1.533 11.401 1.00 97.81 322 PHE A N 1
ATOM 2636 C CA . PHE A 1 322 ? -18.107 0.088 11.398 1.00 97.81 322 PHE A CA 1
ATOM 2637 C C . PHE A 1 322 ? -19.486 -0.565 11.455 1.00 97.81 322 PHE A C 1
ATOM 2639 O O . PHE A 1 322 ? -20.259 -0.264 12.363 1.00 97.81 322 PHE A O 1
ATOM 2646 N N . ASP A 1 323 ? -19.783 -1.436 10.492 1.00 96.75 323 ASP A N 1
ATOM 2647 C CA . ASP A 1 323 ? -21.003 -2.246 10.468 1.00 96.75 323 ASP A CA 1
ATOM 2648 C C . ASP A 1 323 ? -20.671 -3.656 10.968 1.00 96.75 323 ASP A C 1
ATOM 2650 O O . ASP A 1 323 ? -19.977 -4.436 10.306 1.00 96.75 323 ASP A O 1
ATOM 2654 N N . SER A 1 324 ? -21.185 -3.984 12.150 1.00 94.56 324 SER A N 1
ATOM 2655 C CA . SER A 1 324 ? -20.928 -5.248 12.842 1.00 94.56 324 SER A CA 1
ATOM 2656 C C . SER A 1 324 ? -21.602 -6.466 12.199 1.00 94.56 324 SER A C 1
ATOM 2658 O O . SER A 1 324 ? -21.301 -7.604 12.557 1.00 94.56 324 SER A O 1
ATOM 2660 N N . LYS A 1 325 ? -22.521 -6.281 11.245 1.00 93.00 325 LYS A N 1
ATOM 2661 C CA . LYS A 1 325 ? -23.153 -7.405 10.534 1.00 93.00 325 LYS A CA 1
ATOM 2662 C C . LYS A 1 325 ? -22.284 -7.930 9.406 1.00 93.00 325 LYS A C 1
ATOM 2664 O O . LYS A 1 325 ? -22.336 -9.122 9.109 1.00 93.00 325 LYS A O 1
ATOM 2669 N N . ILE A 1 326 ? -21.524 -7.044 8.768 1.00 92.69 326 ILE A N 1
ATOM 2670 C CA . ILE A 1 326 ? -20.636 -7.387 7.649 1.00 92.69 326 ILE A CA 1
ATOM 2671 C C . ILE A 1 326 ? -19.156 -7.376 8.045 1.00 92.69 326 ILE A C 1
ATOM 2673 O O . ILE A 1 326 ? -18.352 -8.000 7.362 1.00 92.69 326 ILE A O 1
ATOM 2677 N N . GLY A 1 327 ? -18.797 -6.721 9.153 1.00 91.94 327 GLY A N 1
ATOM 2678 C CA . GLY A 1 327 ? -17.417 -6.618 9.624 1.00 91.94 327 GLY A CA 1
ATOM 2679 C C . GLY A 1 327 ? -16.562 -5.644 8.821 1.00 91.94 327 GLY A C 1
ATOM 2680 O O . GLY A 1 327 ? -15.354 -5.844 8.726 1.00 91.94 327 GLY A O 1
ATOM 2681 N N . GLU A 1 328 ? -17.175 -4.598 8.265 1.00 94.25 328 GLU A N 1
ATOM 2682 C CA . GLU A 1 328 ? -16.501 -3.627 7.401 1.00 94.25 328 GLU A CA 1
ATOM 2683 C C . GLU A 1 328 ? -16.526 -2.213 7.963 1.00 94.25 328 GLU A C 1
ATOM 2685 O O . GLU A 1 328 ? -17.460 -1.810 8.660 1.00 94.25 328 GLU A O 1
ATOM 2690 N N . VAL A 1 329 ? -15.488 -1.454 7.604 1.00 95.38 329 VAL A N 1
ATOM 2691 C CA . VAL A 1 329 ? -15.391 -0.021 7.879 1.00 95.38 329 VAL A CA 1
ATOM 2692 C C . VAL A 1 329 ? -15.664 0.752 6.593 1.00 95.38 329 VAL A C 1
ATOM 2694 O O . VAL A 1 329 ? -14.946 0.610 5.605 1.00 95.38 329 VAL A O 1
ATOM 2697 N N . SER A 1 330 ? -16.684 1.606 6.618 1.00 94.56 330 SER A N 1
ATOM 2698 C CA . SER A 1 330 ? -16.954 2.584 5.566 1.00 94.56 330 SER A CA 1
ATOM 2699 C C . SER A 1 330 ? -16.435 3.957 5.981 1.00 94.56 330 SER A C 1
ATOM 2701 O O . SER A 1 330 ? -16.714 4.409 7.093 1.00 94.56 330 SER A O 1
ATOM 2703 N N . LEU A 1 331 ? -15.719 4.621 5.075 1.00 94.62 331 LEU A N 1
ATOM 2704 C CA . LEU A 1 331 ? -15.136 5.944 5.284 1.00 94.62 331 LEU A CA 1
ATOM 2705 C C . LEU A 1 331 ? -15.669 6.922 4.239 1.00 94.62 331 LEU A C 1
ATOM 2707 O O . LEU A 1 331 ? -15.833 6.559 3.074 1.00 94.62 331 LEU A O 1
ATOM 2711 N N . GLN A 1 332 ? -15.908 8.164 4.651 1.00 93.44 332 GLN A N 1
ATOM 2712 C CA . GLN A 1 332 ? -16.180 9.294 3.766 1.00 93.44 332 GLN A CA 1
ATOM 2713 C C . GLN A 1 332 ? -15.363 10.511 4.200 1.00 93.44 332 GLN A C 1
ATOM 2715 O O . GLN A 1 332 ? -15.215 10.771 5.395 1.00 93.44 332 GLN A O 1
ATOM 2720 N N . PHE A 1 333 ? -14.877 11.265 3.214 1.00 92.56 333 PHE A N 1
ATOM 2721 C CA . PHE A 1 333 ? -14.065 12.468 3.397 1.00 92.56 333 PHE A CA 1
ATOM 2722 C C . PHE A 1 333 ? -14.704 13.621 2.618 1.00 92.56 333 PHE A C 1
ATOM 2724 O O . PHE A 1 333 ? -14.922 13.475 1.412 1.00 92.56 333 PHE A O 1
ATOM 2731 N N . TYR A 1 334 ? -15.025 14.737 3.279 1.00 89.81 334 TYR A N 1
ATOM 2732 C CA . TYR A 1 334 ? -15.694 15.888 2.650 1.00 89.81 334 TYR A CA 1
ATOM 2733 C C . TYR A 1 334 ? -15.411 17.233 3.325 1.00 89.81 334 TYR A C 1
ATOM 2735 O O . TYR A 1 334 ? -14.958 17.249 4.496 1.00 89.81 334 TYR A O 1
#

pLDDT: mean 89.11, std 9.75, range [43.72, 98.44]

Sequence (334 aa):
MNLLEILSRFDFETADSIIYDESFDRSITCKKSGKLDAILMWWDLDMDGTGKFWIDMAPKWANNAYHWRDHWMQAVYYLPHRVNVEKNQKFILKCSHDEFSMWFCVGEEYISYYKFANVNVVKSTADVSADQNVIIGEPFYLSAMTPWQNLRFWYDVQSLKKRLGSSTEIYPQTATLYGMCERFDHLQNTAAPVGEVNGFDLSLFDDLSQKARLATTALVDNHPLWEYGGVATSDRFEVLRFDLQEDPHDLHANFKID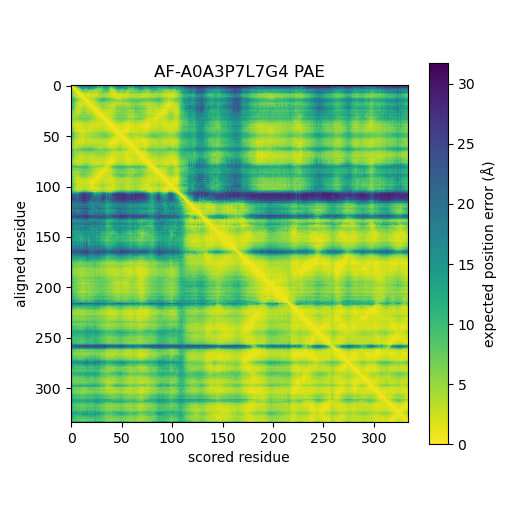SLHDTNGIPLWMEWHFGNYSHSTGLKHESKTGESPAWKEGVRQGVYLLSPALLQQKSIRIDARFDSKIGEVSLQFY